Protein AF-M3H533-F1 (afdb_monomer_lite)

Secondary structure (DSSP, 8-state):
-----------SEEEEEEEEEETT--EEPPTT-TTTTHHHHH-SSEEEEEEEEEE-TT-S-GGG-SB-GGGEEEEEE-TTTTTTS-B-----TT-GGGTT---B---HHHHHHHHHHHTSHHHHHHHHHHHTS-TTHHHHHHHHH-HHHHHHHT-PPPP----SPPPTTS--HHHHHHHHHHHHHHHHHHHHT--EEEE-STHHHHHHHHHHHHHHHTT---EEEETTTEE-

Structure (mmCIF, N/CA/C/O backbone):
data_AF-M3H533-F1
#
_entry.id   AF-M3H533-F1
#
loop_
_atom_site.group_PDB
_atom_site.id
_atom_site.type_symbol
_atom_site.label_atom_id
_atom_site.label_alt_id
_atom_site.label_comp_id
_atom_site.label_asym_id
_atom_site.label_entity_id
_atom_site.label_seq_id
_atom_site.pdbx_PDB_ins_code
_atom_site.Cartn_x
_atom_site.Cartn_y
_atom_site.Cartn_z
_atom_site.occupancy
_atom_site.B_iso_or_equiv
_atom_site.auth_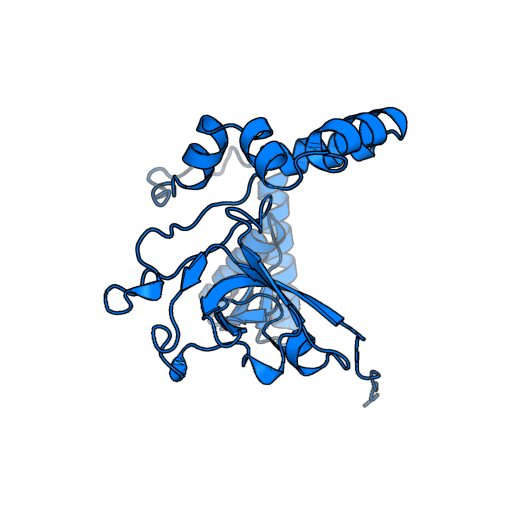seq_id
_atom_site.auth_comp_id
_atom_site.auth_asym_id
_atom_site.auth_atom_id
_atom_site.pdbx_PDB_model_num
ATOM 1 N N . MET A 1 1 ? -35.636 -10.776 6.256 1.00 64.62 1 MET A N 1
ATOM 2 C CA . MET A 1 1 ? -34.161 -10.771 6.241 1.00 64.62 1 MET A CA 1
ATOM 3 C C . MET A 1 1 ? -33.800 -10.757 4.779 1.00 64.62 1 MET A C 1
ATOM 5 O O . MET A 1 1 ? -34.012 -11.763 4.115 1.00 64.62 1 MET A O 1
ATOM 9 N N . ASP A 1 2 ? -33.409 -9.598 4.268 1.00 79.94 2 ASP A N 1
ATOM 10 C CA . ASP A 1 2 ? -33.159 -9.438 2.840 1.00 79.94 2 ASP A CA 1
ATOM 11 C C . ASP A 1 2 ? -31.717 -9.859 2.567 1.00 79.94 2 ASP A C 1
ATOM 13 O O . ASP A 1 2 ? -30.778 -9.329 3.161 1.00 79.94 2 ASP A O 1
ATOM 17 N N . LEU A 1 3 ? -31.552 -10.890 1.740 1.00 87.19 3 LEU A N 1
ATOM 18 C CA . LEU A 1 3 ? -30.249 -11.405 1.336 1.00 87.19 3 LEU A CA 1
ATOM 19 C C . LEU A 1 3 ? -29.829 -10.721 0.036 1.00 87.19 3 LEU A C 1
ATOM 21 O O . LEU A 1 3 ? -30.577 -10.722 -0.940 1.00 87.19 3 LEU A O 1
ATOM 25 N N . ALA A 1 4 ? -28.616 -10.175 0.024 1.00 89.19 4 ALA A N 1
ATOM 26 C CA . ALA A 1 4 ? -27.972 -9.661 -1.176 1.00 89.19 4 ALA A CA 1
ATOM 27 C C . ALA A 1 4 ? -26.861 -10.623 -1.615 1.00 89.19 4 ALA A C 1
ATOM 29 O O . ALA A 1 4 ? -26.033 -11.037 -0.803 1.00 89.19 4 ALA A O 1
ATOM 30 N N . TYR A 1 5 ? -26.837 -10.955 -2.905 1.00 91.56 5 TYR A N 1
ATOM 31 C CA . TYR A 1 5 ? -25.766 -11.727 -3.531 1.00 91.56 5 TYR A CA 1
ATOM 32 C C . TYR A 1 5 ? -24.895 -10.790 -4.364 1.00 91.56 5 TYR A C 1
ATOM 34 O O . TYR A 1 5 ? -25.411 -9.968 -5.120 1.00 91.56 5 TYR A O 1
ATOM 42 N N . ILE A 1 6 ? -23.577 -10.930 -4.237 1.00 93.56 6 ILE A N 1
ATOM 43 C CA . ILE A 1 6 ? -22.589 -10.158 -4.995 1.00 93.56 6 ILE A CA 1
ATOM 44 C C . ILE A 1 6 ? -21.845 -11.133 -5.907 1.00 93.56 6 ILE A C 1
ATOM 46 O O . ILE A 1 6 ? -21.434 -12.209 -5.469 1.00 93.56 6 ILE A O 1
ATOM 50 N N . LEU A 1 7 ? -21.701 -10.776 -7.183 1.00 95.06 7 LEU A N 1
ATOM 51 C CA . LEU A 1 7 ? -20.943 -11.584 -8.136 1.00 95.06 7 LEU A CA 1
ATOM 52 C C . LEU A 1 7 ? -19.445 -11.574 -7.786 1.00 95.06 7 LEU A C 1
ATOM 54 O O . LEU A 1 7 ? -18.928 -10.533 -7.376 1.00 95.06 7 LEU A O 1
ATOM 58 N N . PRO A 1 8 ? -18.727 -12.697 -7.975 1.00 93.19 8 PRO A N 1
ATOM 59 C CA . PRO A 1 8 ? -17.291 -12.736 -7.737 1.00 93.19 8 PRO A CA 1
ATOM 60 C C . PRO A 1 8 ? -16.548 -11.848 -8.741 1.00 93.19 8 PRO A C 1
ATOM 62 O O . PRO A 1 8 ? -16.816 -11.884 -9.945 1.00 93.19 8 PRO A O 1
ATOM 65 N N . LEU A 1 9 ? -15.569 -11.089 -8.250 1.00 92.81 9 LEU A N 1
ATOM 66 C CA . LEU A 1 9 ? -14.644 -10.333 -9.087 1.00 92.81 9 LEU A CA 1
ATOM 67 C C . LEU A 1 9 ? -13.482 -11.242 -9.508 1.00 92.81 9 LEU A C 1
ATOM 69 O O . LEU A 1 9 ? -12.609 -11.542 -8.701 1.00 92.81 9 LEU A O 1
ATOM 73 N N . ASN A 1 10 ? -13.470 -11.656 -10.777 1.00 96.12 10 ASN A N 1
ATOM 74 C CA . ASN A 1 10 ? -12.415 -12.490 -11.364 1.00 96.12 10 ASN A CA 1
ATOM 75 C C . ASN A 1 10 ? -11.685 -11.699 -12.463 1.00 96.12 10 ASN A C 1
ATOM 77 O O . ASN A 1 10 ? -12.078 -11.803 -13.634 1.00 96.12 10 ASN A O 1
ATOM 81 N N . PRO A 1 11 ? -10.687 -10.868 -12.111 1.00 96.50 11 PRO A N 1
ATOM 82 C CA . PRO A 1 11 ? -9.957 -10.079 -13.095 1.00 96.50 11 PRO A CA 1
ATOM 83 C C . PRO A 1 11 ? -9.124 -10.992 -14.001 1.00 96.50 11 PRO A C 1
ATOM 85 O O . PRO A 1 11 ? -8.804 -12.119 -13.629 1.00 96.50 11 PRO A O 1
ATOM 88 N N . ASP A 1 12 ? -8.741 -10.521 -15.185 1.00 98.25 12 ASP A N 1
ATOM 89 C CA . ASP A 1 12 ? -7.825 -11.297 -16.026 1.00 98.25 12 ASP A CA 1
ATOM 90 C C . ASP A 1 12 ? -6.425 -11.289 -15.399 1.00 98.25 12 ASP A C 1
ATOM 92 O O . ASP A 1 12 ? -5.868 -12.345 -15.112 1.00 98.25 12 ASP A O 1
ATOM 96 N N . PHE A 1 13 ? -5.924 -10.105 -15.038 1.00 98.12 13 PHE A N 1
ATOM 97 C CA . PHE A 1 13 ? -4.661 -9.927 -14.324 1.00 98.12 13 PHE A CA 1
ATOM 98 C C . PHE A 1 13 ? -4.850 -9.155 -13.020 1.00 98.12 13 PHE A C 1
ATOM 100 O O . PHE A 1 13 ? -5.719 -8.292 -12.916 1.00 98.12 13 PHE A O 1
ATOM 107 N N . THR A 1 14 ? -3.984 -9.419 -12.043 1.00 97.44 14 THR A N 1
ATOM 108 C CA . THR A 1 14 ? -3.786 -8.542 -10.880 1.00 97.44 14 THR A CA 1
ATOM 109 C C . THR A 1 14 ? -2.424 -7.873 -10.968 1.00 97.44 14 THR A C 1
ATOM 111 O O . THR A 1 14 ? -1.419 -8.550 -11.194 1.00 97.44 14 THR A O 1
ATOM 114 N N . LEU A 1 15 ? -2.404 -6.554 -10.770 1.00 97.00 15 LEU A N 1
ATOM 115 C CA . LEU A 1 15 ? -1.184 -5.763 -10.645 1.00 97.00 15 LEU A CA 1
ATOM 116 C C . LEU A 1 15 ? -0.923 -5.479 -9.169 1.00 97.00 15 LEU A C 1
ATOM 118 O O . LEU A 1 15 ? -1.845 -5.083 -8.458 1.00 97.00 15 LEU A O 1
ATOM 122 N N . LEU A 1 16 ? 0.310 -5.673 -8.710 1.00 95.44 16 LEU A N 1
ATOM 123 C CA . LEU A 1 16 ? 0.692 -5.352 -7.336 1.00 95.44 16 LEU A CA 1
ATOM 124 C C . LEU A 1 16 ? 2.177 -5.036 -7.206 1.00 95.44 16 LEU A C 1
ATOM 126 O O . LEU A 1 16 ? 2.985 -5.382 -8.068 1.00 95.44 16 LEU A O 1
ATOM 130 N N . HIS A 1 17 ? 2.525 -4.426 -6.081 1.00 96.06 17 HIS A N 1
ATOM 131 C CA . HIS A 1 17 ? 3.901 -4.225 -5.667 1.00 96.06 17 HIS A CA 1
ATOM 132 C C . HIS A 1 17 ? 4.181 -5.060 -4.412 1.00 96.06 17 HIS A C 1
ATOM 134 O O . HIS A 1 17 ? 3.454 -4.963 -3.422 1.00 96.06 17 HIS A O 1
ATOM 140 N N . ALA A 1 18 ? 5.205 -5.910 -4.459 1.00 96.00 18 ALA A N 1
ATOM 141 C CA . ALA A 1 18 ? 5.620 -6.756 -3.344 1.00 96.00 18 ALA A CA 1
ATOM 142 C C . ALA A 1 18 ? 6.976 -6.305 -2.784 1.00 96.00 18 ALA A C 1
ATOM 144 O O . ALA A 1 18 ? 7.757 -5.631 -3.448 1.00 96.00 18 ALA A O 1
ATOM 145 N N . VAL A 1 19 ? 7.288 -6.697 -1.549 1.00 95.50 19 VAL A N 1
ATOM 146 C CA . VAL A 1 19 ? 8.564 -6.326 -0.922 1.00 95.50 19 VAL A CA 1
ATOM 147 C C . VAL A 1 19 ? 9.718 -7.055 -1.601 1.00 95.50 19 VAL A C 1
ATOM 149 O O . VAL A 1 19 ? 10.704 -6.447 -1.999 1.00 95.50 19 VAL A O 1
ATOM 152 N N . ILE A 1 20 ? 9.592 -8.370 -1.750 1.00 96.25 20 ILE A N 1
ATOM 153 C CA . ILE A 1 20 ? 10.581 -9.206 -2.428 1.00 96.25 20 ILE A CA 1
ATOM 154 C C . ILE A 1 20 ? 9.890 -10.229 -3.316 1.00 96.25 20 ILE A C 1
ATOM 156 O O . ILE A 1 20 ? 8.775 -10.666 -3.020 1.00 96.25 20 ILE A O 1
ATOM 160 N N . GLY A 1 21 ? 10.594 -10.620 -4.374 1.00 97.50 21 GLY A N 1
ATOM 161 C CA . GLY A 1 21 ? 10.309 -11.821 -5.150 1.00 97.50 21 GLY A CA 1
ATOM 162 C C . GLY A 1 21 ? 11.538 -12.723 -5.195 1.00 97.50 21 GLY A C 1
ATOM 163 O O . GLY A 1 21 ? 12.655 -12.211 -5.163 1.00 97.50 21 GLY A O 1
ATOM 164 N N . ASP A 1 22 ? 11.375 -14.041 -5.257 1.00 97.88 22 ASP A N 1
ATOM 165 C CA . ASP A 1 22 ? 12.495 -14.945 -5.553 1.00 97.88 22 ASP A CA 1
ATOM 166 C C . ASP A 1 22 ? 12.561 -15.335 -7.036 1.00 97.88 22 ASP A C 1
ATOM 168 O O . ASP A 1 22 ? 11.646 -15.062 -7.808 1.00 97.88 22 ASP A O 1
ATOM 172 N N . GLU A 1 23 ? 13.651 -15.980 -7.450 1.00 97.94 23 GLU A N 1
ATOM 173 C CA . GLU A 1 23 ? 13.847 -16.470 -8.825 1.00 97.94 23 GLU A CA 1
ATOM 174 C C . GLU A 1 23 ? 12.798 -17.506 -9.286 1.00 97.94 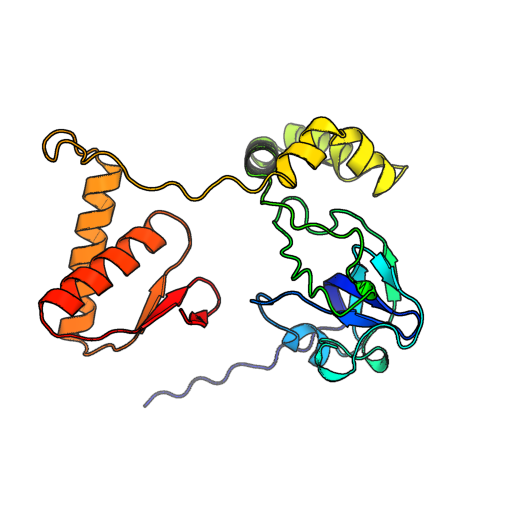23 GLU A C 1
ATOM 176 O O . GLU A 1 23 ? 12.703 -17.780 -10.481 1.00 97.94 23 GLU A O 1
ATOM 181 N N . GLU A 1 24 ? 11.999 -18.074 -8.374 1.00 97.44 24 GLU A N 1
ATOM 182 C CA . GLU A 1 24 ? 10.872 -18.962 -8.703 1.00 97.44 24 GLU A CA 1
ATOM 183 C C . GLU A 1 24 ? 9.544 -18.204 -8.855 1.00 97.44 24 GLU A C 1
ATOM 185 O O . GLU A 1 24 ? 8.519 -18.803 -9.184 1.00 97.44 24 GLU A O 1
ATOM 190 N N . GLY A 1 25 ? 9.555 -16.887 -8.640 1.00 97.81 25 GLY A N 1
ATOM 191 C CA . GLY A 1 25 ? 8.395 -16.013 -8.728 1.00 97.81 25 GLY A CA 1
ATOM 192 C C . GLY A 1 25 ? 7.566 -15.941 -7.450 1.00 97.81 25 GLY A C 1
ATOM 193 O O . GLY A 1 25 ? 6.502 -15.329 -7.473 1.00 97.81 25 GLY A O 1
ATOM 194 N N . ASN A 1 26 ? 8.000 -16.536 -6.336 1.00 98.19 26 ASN A N 1
ATOM 195 C CA . ASN A 1 26 ? 7.288 -16.378 -5.069 1.00 98.19 26 ASN A CA 1
ATOM 196 C C . ASN A 1 26 ? 7.410 -14.932 -4.594 1.00 98.19 26 ASN A C 1
ATOM 198 O O . ASN A 1 26 ? 8.512 -14.388 -4.566 1.00 98.19 26 ASN A O 1
ATOM 202 N N . LEU A 1 27 ? 6.296 -14.322 -4.185 1.00 97.25 27 LEU A N 1
ATOM 203 C CA . LEU A 1 27 ? 6.260 -12.933 -3.724 1.00 97.25 27 LEU A CA 1
ATOM 204 C C . LEU A 1 27 ? 5.899 -12.849 -2.244 1.00 97.25 27 LEU A C 1
ATOM 206 O O . LEU A 1 27 ? 5.065 -13.609 -1.739 1.00 97.25 27 LEU A O 1
ATOM 210 N N . VAL A 1 28 ? 6.481 -11.858 -1.573 1.00 95.38 28 VAL A N 1
ATOM 211 C CA . VAL A 1 28 ? 6.174 -11.525 -0.179 1.00 95.38 28 VAL A CA 1
ATOM 212 C C . VAL A 1 28 ? 5.595 -10.120 -0.098 1.00 95.38 28 VAL A C 1
ATOM 214 O O . VAL A 1 28 ? 6.262 -9.136 -0.430 1.00 95.38 28 VAL A O 1
ATOM 217 N N . LEU A 1 29 ? 4.356 -10.023 0.379 1.00 93.62 29 LEU A N 1
ATOM 218 C CA . LEU A 1 29 ? 3.735 -8.757 0.762 1.00 93.62 29 LEU A CA 1
ATOM 219 C C . LEU A 1 29 ? 4.067 -8.453 2.227 1.00 93.62 29 LEU A C 1
ATOM 221 O O . LEU A 1 29 ? 4.257 -9.365 3.030 1.00 93.62 29 LEU A O 1
ATOM 225 N N . CYS A 1 30 ? 4.088 -7.175 2.608 1.00 87.19 30 CYS A N 1
ATOM 226 C CA . CYS A 1 30 ? 4.201 -6.802 4.018 1.00 87.19 30 CYS A CA 1
ATOM 227 C C . CYS A 1 30 ? 2.814 -6.584 4.636 1.00 87.19 30 CYS A C 1
ATOM 229 O O . CYS A 1 30 ? 2.047 -5.769 4.116 1.00 87.19 30 CYS A O 1
ATOM 231 N N . PRO A 1 31 ? 2.498 -7.228 5.774 1.00 82.69 31 PRO A N 1
ATOM 232 C CA . PRO A 1 31 ? 1.343 -6.869 6.583 1.00 82.69 31 PRO A CA 1
ATOM 233 C C . PRO A 1 31 ? 1.308 -5.362 6.932 1.00 82.69 31 PRO A C 1
ATOM 235 O O . PRO A 1 31 ? 2.362 -4.749 7.138 1.00 82.69 31 PRO A O 1
ATOM 238 N N . PRO A 1 32 ? 0.112 -4.746 6.998 1.00 74.81 32 PRO A N 1
ATOM 239 C CA . PRO A 1 32 ? -1.203 -5.394 6.987 1.00 74.81 32 PRO A CA 1
ATOM 240 C C . PRO A 1 32 ? -1.719 -5.832 5.597 1.00 74.81 32 PRO A C 1
ATOM 242 O O . PRO A 1 32 ? -2.868 -6.232 5.487 1.00 74.81 32 PRO A O 1
ATOM 245 N N . SER A 1 33 ? -0.879 -5.829 4.553 1.00 78.69 33 SER A N 1
ATOM 246 C CA . SER A 1 33 ? -1.145 -6.410 3.225 1.00 78.69 33 SER A CA 1
ATOM 247 C C . SER A 1 33 ? -2.356 -5.839 2.486 1.00 78.69 33 SER A C 1
ATOM 249 O O . SER A 1 33 ? -2.720 -6.391 1.455 1.00 78.69 33 SER A O 1
ATOM 251 N N . GLY A 1 34 ? -2.938 -4.727 2.950 1.00 79.19 34 GLY A N 1
ATOM 252 C CA . GLY A 1 34 ? -4.000 -4.036 2.221 1.00 79.19 34 GLY A CA 1
ATOM 253 C C . GLY A 1 34 ? -5.245 -4.909 2.062 1.00 79.19 34 GLY A C 1
ATOM 254 O O . GLY A 1 34 ? -5.731 -5.535 3.002 1.00 79.19 34 GLY A O 1
ATOM 255 N N . GLU A 1 35 ? -5.691 -4.998 0.817 1.00 79.44 35 GLU A N 1
ATOM 256 C CA . GLU A 1 35 ? -6.733 -5.885 0.301 1.00 79.44 35 GLU A CA 1
ATOM 257 C C . GLU A 1 35 ? -6.311 -7.371 0.282 1.00 79.44 35 GLU A C 1
ATOM 259 O O . GLU A 1 35 ? -7.088 -8.249 -0.098 1.00 79.44 35 GLU A O 1
ATOM 264 N N . GLY A 1 36 ? -5.084 -7.677 0.707 1.00 85.56 36 GLY A N 1
ATOM 265 C CA . GLY A 1 36 ? -4.525 -9.017 0.803 1.00 85.56 36 GLY A CA 1
ATOM 266 C C . GLY A 1 36 ? -4.127 -9.606 -0.550 1.00 85.56 36 GLY A C 1
ATOM 267 O O . GLY A 1 36 ? -3.929 -8.918 -1.546 1.00 85.56 36 GLY A O 1
ATOM 268 N N . TYR A 1 37 ? -4.007 -10.932 -0.587 1.00 91.25 37 TYR A N 1
ATOM 269 C CA . TYR A 1 37 ? -3.644 -11.691 -1.789 1.00 91.25 37 TYR A CA 1
ATOM 270 C C . TYR A 1 37 ? -4.862 -12.141 -2.615 1.00 91.25 37 TYR A C 1
ATOM 272 O O . TYR A 1 37 ? -4.716 -12.886 -3.583 1.00 91.25 37 TYR A O 1
ATOM 280 N N . TRP A 1 38 ? -6.079 -11.727 -2.250 1.00 92.75 38 TRP A N 1
ATOM 281 C CA . TRP A 1 38 ? -7.310 -12.244 -2.857 1.00 92.75 38 TRP A CA 1
ATOM 282 C C . TRP A 1 38 ? -7.411 -11.941 -4.349 1.00 92.75 38 TRP A C 1
ATOM 284 O O . TRP A 1 38 ? -7.737 -12.841 -5.119 1.00 92.75 38 TRP A O 1
ATOM 294 N N . GLY A 1 39 ? -7.056 -10.723 -4.774 1.00 93.75 39 GLY A N 1
ATOM 295 C CA . GLY A 1 39 ? -7.000 -10.375 -6.199 1.00 93.75 39 GLY A CA 1
ATOM 296 C C . GLY A 1 39 ? -6.035 -11.284 -6.965 1.00 93.75 39 GLY A C 1
ATOM 297 O O . GLY A 1 39 ? -6.394 -11.859 -7.992 1.00 93.75 39 GLY A O 1
ATOM 298 N N . ALA A 1 40 ? -4.850 -11.523 -6.396 1.00 95.19 40 ALA A N 1
ATOM 299 C CA . ALA A 1 40 ? -3.849 -12.414 -6.973 1.00 95.19 40 ALA A CA 1
ATOM 300 C C . ALA A 1 40 ? -4.348 -13.860 -7.118 1.00 95.19 40 ALA A C 1
ATOM 302 O O . ALA A 1 40 ? -4.033 -14.529 -8.103 1.00 95.19 40 ALA A O 1
ATOM 303 N N . LEU A 1 41 ? -5.152 -14.356 -6.175 1.00 94.00 41 LEU A N 1
ATOM 304 C CA . LEU A 1 41 ? -5.764 -15.683 -6.280 1.00 94.00 41 LEU A CA 1
ATOM 305 C C . LEU A 1 41 ? -6.958 -15.721 -7.244 1.00 94.00 41 LEU A C 1
ATOM 307 O O . LEU A 1 41 ? -7.133 -16.726 -7.926 1.00 94.00 41 LEU A O 1
ATOM 311 N N . ALA A 1 42 ? -7.732 -14.640 -7.339 1.00 96.25 42 ALA A N 1
ATOM 312 C CA . ALA A 1 42 ? -8.896 -14.538 -8.218 1.00 96.25 42 ALA A CA 1
ATOM 313 C C . ALA A 1 42 ? -8.540 -14.282 -9.695 1.00 96.25 42 ALA A C 1
ATOM 315 O O . ALA A 1 42 ? -9.366 -14.521 -10.577 1.00 96.25 42 ALA A O 1
ATOM 316 N N . ALA A 1 43 ? -7.330 -13.792 -9.985 1.00 97.38 43 ALA A N 1
ATOM 317 C CA . ALA A 1 43 ? -6.913 -13.464 -11.345 1.00 97.38 43 ALA A CA 1
ATOM 318 C C . ALA A 1 43 ? -6.894 -14.696 -12.267 1.00 97.38 43 ALA A C 1
ATOM 320 O O . ALA A 1 43 ? -6.244 -15.694 -11.967 1.00 97.38 43 ALA A O 1
ATOM 321 N N . LYS A 1 44 ? -7.550 -14.649 -13.422 1.00 97.62 44 LYS A N 1
ATOM 322 C CA . LYS A 1 44 ? -7.617 -15.812 -14.326 1.00 97.62 44 LYS A CA 1
ATOM 323 C C . LYS A 1 44 ? -6.258 -16.130 -14.938 1.00 97.62 44 LYS A C 1
ATOM 325 O O . LYS A 1 44 ? -5.803 -17.270 -14.888 1.00 97.62 44 LYS A O 1
ATOM 330 N N . GLU A 1 45 ? -5.592 -15.099 -15.442 1.00 97.88 45 GLU A N 1
ATOM 331 C CA . GLU A 1 45 ? -4.274 -15.197 -16.056 1.00 97.88 45 GLU A CA 1
ATOM 332 C C . GLU A 1 45 ? -3.157 -15.075 -15.018 1.00 97.88 45 GLU A C 1
ATOM 334 O O . GLU A 1 45 ? -2.066 -15.576 -15.242 1.00 97.88 45 GLU A O 1
ATOM 339 N N . GLY A 1 46 ? -3.414 -14.487 -13.849 1.00 97.88 46 GLY A N 1
ATOM 340 C CA . GLY A 1 46 ? -2.458 -14.425 -12.740 1.00 97.88 46 GLY A CA 1
ATOM 341 C C . GLY A 1 46 ? -1.939 -13.016 -12.463 1.00 97.88 46 GLY A C 1
ATOM 342 O O . GLY A 1 46 ? -2.627 -12.022 -12.688 1.00 97.88 46 GLY A O 1
ATOM 343 N N . VAL A 1 47 ? -0.735 -12.934 -11.905 1.00 98.31 47 VAL A N 1
ATOM 344 C CA . VAL A 1 47 ? -0.171 -11.704 -11.336 1.00 98.31 47 VAL A CA 1
ATOM 345 C C . VAL A 1 47 ? 0.942 -11.149 -12.213 1.00 98.31 47 VAL A C 1
ATOM 347 O O . VAL A 1 47 ? 1.841 -11.885 -12.621 1.00 98.31 47 VAL A O 1
ATOM 350 N N . ILE A 1 48 ? 0.911 -9.837 -12.438 1.00 98.50 48 ILE A N 1
ATOM 351 C CA . ILE A 1 48 ? 2.063 -9.067 -12.908 1.00 98.50 48 ILE A CA 1
ATOM 352 C C . ILE A 1 48 ? 2.488 -8.168 -11.751 1.00 98.50 48 ILE A C 1
ATOM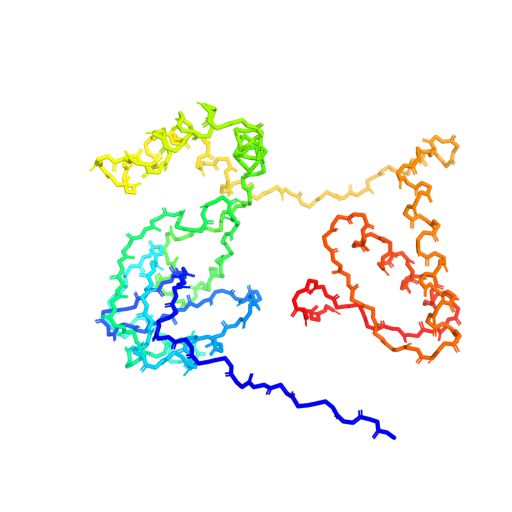 354 O O . ILE A 1 48 ? 1.689 -7.369 -11.268 1.00 98.50 48 ILE A O 1
ATOM 358 N N . ALA A 1 49 ? 3.720 -8.318 -11.277 1.00 98.06 49 ALA A N 1
ATOM 359 C CA . ALA A 1 49 ? 4.176 -7.619 -10.082 1.00 98.06 49 ALA A CA 1
ATOM 360 C C . ALA A 1 49 ? 5.405 -6.747 -10.329 1.00 98.06 49 ALA A C 1
ATOM 362 O O . ALA A 1 49 ? 6.197 -6.978 -11.237 1.00 98.06 49 ALA A O 1
ATOM 363 N N . THR A 1 50 ? 5.610 -5.771 -9.460 1.00 98.38 50 THR A N 1
ATOM 364 C CA . THR A 1 50 ? 6.933 -5.187 -9.237 1.00 98.38 50 THR A CA 1
ATOM 365 C C . THR A 1 50 ? 7.407 -5.520 -7.830 1.00 98.38 50 THR A C 1
ATOM 367 O O . THR A 1 50 ? 6.596 -5.795 -6.946 1.00 98.38 50 THR A O 1
ATOM 370 N N . VAL A 1 51 ? 8.722 -5.539 -7.621 1.00 98.31 51 VAL A N 1
ATOM 371 C CA . VAL A 1 51 ? 9.327 -5.830 -6.314 1.00 98.31 51 VAL A CA 1
ATOM 372 C C . VAL A 1 51 ? 10.427 -4.839 -5.977 1.00 98.31 51 VAL A C 1
ATOM 374 O O . VAL A 1 51 ? 11.100 -4.350 -6.881 1.00 98.31 51 VAL A O 1
ATOM 377 N N . GLU A 1 52 ? 10.681 -4.587 -4.693 1.00 97.69 52 GLU A N 1
ATOM 378 C CA . GLU A 1 52 ? 11.866 -3.807 -4.298 1.00 97.69 52 GLU A CA 1
ATOM 379 C C . GLU A 1 52 ? 13.162 -4.573 -4.591 1.00 97.69 52 GLU A C 1
ATOM 381 O O . GLU A 1 52 ? 14.197 -3.976 -4.874 1.00 97.69 52 GLU A O 1
ATOM 386 N N . LYS A 1 53 ? 13.127 -5.911 -4.523 1.00 96.88 53 LYS A N 1
ATOM 387 C CA . LYS A 1 53 ? 14.310 -6.748 -4.740 1.00 96.88 53 LYS A CA 1
ATOM 388 C C . LYS A 1 53 ? 13.954 -8.165 -5.173 1.00 96.88 53 LYS A C 1
ATOM 390 O O . LYS A 1 53 ? 13.039 -8.780 -4.626 1.00 96.88 53 LYS A O 1
ATOM 395 N N . ILE A 1 54 ? 14.746 -8.696 -6.104 1.00 98.06 54 ILE A N 1
ATOM 396 C CA . ILE A 1 54 ? 14.755 -10.122 -6.442 1.00 98.06 54 ILE A CA 1
ATOM 397 C C . ILE A 1 54 ? 15.832 -10.825 -5.611 1.00 98.06 54 ILE A C 1
ATOM 399 O O . ILE A 1 54 ? 16.951 -10.320 -5.483 1.00 98.06 54 ILE A O 1
ATOM 403 N N . VAL A 1 55 ? 15.497 -11.970 -5.020 1.00 97.25 55 VAL A N 1
ATOM 404 C CA . VAL A 1 55 ? 16.406 -12.775 -4.192 1.00 97.25 55 VAL A CA 1
ATOM 405 C C . VAL A 1 55 ? 16.603 -14.179 -4.775 1.00 97.25 55 VAL A C 1
ATOM 407 O O . VAL A 1 55 ? 15.733 -14.660 -5.498 1.00 97.25 55 VAL A O 1
ATOM 410 N N . PRO A 1 56 ? 17.720 -14.865 -4.469 1.00 97.50 56 PRO A N 1
ATOM 411 C CA . PRO A 1 56 ? 17.956 -16.209 -4.983 1.00 97.50 56 PRO A CA 1
ATOM 412 C C . PRO A 1 56 ? 16.876 -17.201 -4.552 1.00 97.50 56 PRO A C 1
ATOM 414 O O . PRO A 1 56 ? 16.341 -17.100 -3.439 1.00 97.50 56 PRO A O 1
ATOM 417 N N . LYS A 1 57 ? 16.626 -18.207 -5.391 1.00 96.12 57 LYS A N 1
ATOM 418 C CA . LYS A 1 57 ? 15.761 -19.345 -5.059 1.00 96.12 57 LYS A CA 1
ATOM 419 C C . LYS A 1 57 ? 16.074 -19.925 -3.668 1.00 96.12 57 LYS A C 1
ATOM 421 O O . LYS A 1 57 ? 17.233 -20.126 -3.310 1.00 96.12 57 LYS A O 1
ATOM 426 N N . GLY A 1 58 ? 15.031 -20.211 -2.885 1.00 92.88 58 GLY A N 1
ATOM 427 C CA . GLY A 1 58 ? 15.148 -20.790 -1.538 1.00 92.88 58 GLY A CA 1
ATOM 428 C C . GLY A 1 58 ? 15.551 -19.803 -0.434 1.00 92.88 58 GLY A C 1
ATOM 429 O O . GLY A 1 58 ? 15.696 -20.208 0.716 1.00 92.88 58 GLY A O 1
ATOM 430 N N . SER A 1 59 ? 15.711 -18.512 -0.750 1.00 94.06 59 SER A N 1
ATOM 431 C CA . SER A 1 59 ? 16.019 -17.476 0.253 1.00 94.06 59 SER A CA 1
ATOM 432 C C . SER A 1 59 ? 14.796 -17.026 1.058 1.00 94.06 59 SER A C 1
ATOM 434 O O . SER A 1 59 ? 14.952 -16.393 2.105 1.00 94.06 59 SER A O 1
ATOM 436 N N . ILE A 1 60 ? 13.591 -17.304 0.555 1.00 94.56 60 ILE A N 1
ATOM 437 C CA . ILE A 1 60 ? 12.316 -16.963 1.186 1.00 94.56 60 ILE A CA 1
ATOM 438 C C . ILE A 1 60 ? 11.772 -18.226 1.868 1.00 94.56 60 ILE A C 1
ATOM 440 O O . ILE A 1 60 ? 11.502 -19.208 1.176 1.00 94.56 60 ILE A O 1
ATOM 444 N N . PRO A 1 61 ? 11.603 -18.236 3.203 1.00 93.62 61 PRO A N 1
ATOM 445 C CA . PRO A 1 61 ? 10.909 -19.321 3.889 1.00 93.62 61 PRO A CA 1
ATOM 446 C C . PRO A 1 61 ? 9.475 -19.475 3.375 1.00 93.62 61 PRO A C 1
ATOM 448 O O . PRO A 1 61 ? 8.772 -18.481 3.173 1.00 93.62 61 PRO A O 1
ATOM 451 N N . ALA A 1 62 ? 9.030 -20.716 3.179 1.00 94.12 62 ALA A N 1
ATOM 452 C CA . ALA A 1 62 ? 7.714 -21.010 2.614 1.00 94.12 62 ALA A CA 1
ATOM 453 C C . ALA A 1 62 ? 6.567 -20.400 3.442 1.00 94.12 62 ALA A C 1
ATOM 455 O O . ALA A 1 62 ? 5.534 -20.032 2.893 1.00 94.12 62 ALA A O 1
ATOM 456 N N . GLU A 1 63 ? 6.770 -20.236 4.750 1.00 92.50 63 GLU A N 1
ATOM 457 C CA . GLU A 1 63 ? 5.799 -19.709 5.711 1.00 92.50 63 GLU A CA 1
ATOM 458 C C . GLU A 1 63 ? 5.479 -18.225 5.506 1.00 92.50 63 GLU A C 1
ATOM 460 O O . GLU A 1 63 ? 4.450 -17.753 5.987 1.00 92.50 63 GLU A O 1
ATOM 465 N N . ILE A 1 64 ? 6.354 -17.480 4.821 1.00 92.38 64 ILE A N 1
ATOM 466 C CA . ILE A 1 64 ? 6.158 -16.046 4.565 1.00 92.38 64 ILE A CA 1
ATOM 467 C C . ILE A 1 64 ? 5.810 -15.737 3.106 1.00 92.38 64 ILE A C 1
ATOM 469 O O . ILE A 1 64 ? 5.514 -14.585 2.783 1.00 92.38 64 ILE A O 1
ATOM 473 N N . VAL A 1 65 ? 5.826 -16.742 2.223 1.00 94.69 65 VAL A N 1
ATOM 474 C CA . VAL A 1 65 ? 5.374 -16.583 0.837 1.00 94.69 65 VAL A CA 1
ATOM 475 C C . VAL A 1 65 ? 3.899 -16.198 0.851 1.00 94.69 65 VAL A C 1
ATOM 477 O O . VAL A 1 65 ? 3.052 -16.930 1.356 1.00 94.69 65 VAL A O 1
ATOM 480 N N . THR A 1 66 ? 3.586 -15.027 0.297 1.00 95.25 66 THR A N 1
ATOM 481 C CA . THR A 1 66 ? 2.211 -14.516 0.249 1.00 95.25 66 THR A CA 1
ATOM 482 C C . THR A 1 66 ? 1.524 -14.885 -1.059 1.00 95.25 66 THR A C 1
ATOM 484 O O . THR A 1 66 ? 0.332 -15.181 -1.073 1.00 95.25 66 THR A O 1
ATOM 487 N N . ILE A 1 67 ? 2.273 -14.870 -2.166 1.00 97.12 67 ILE A N 1
ATOM 488 C CA . ILE A 1 67 ? 1.776 -15.244 -3.491 1.00 97.12 67 ILE A CA 1
ATOM 489 C C . ILE A 1 67 ? 2.737 -16.279 -4.073 1.00 97.12 67 ILE A C 1
ATOM 491 O O . ILE A 1 67 ? 3.915 -15.964 -4.256 1.00 97.12 67 ILE A O 1
ATOM 495 N N . PRO A 1 68 ? 2.269 -17.503 -4.361 1.00 96.56 68 PRO A N 1
ATOM 496 C CA . PRO A 1 68 ? 3.129 -18.546 -4.899 1.00 96.56 68 PRO A CA 1
ATOM 497 C C . PRO A 1 68 ? 3.490 -18.261 -6.361 1.00 96.56 68 PRO A C 1
ATOM 499 O O . PRO A 1 68 ? 2.669 -17.753 -7.128 1.00 96.56 68 PRO A O 1
ATOM 502 N N . GLY A 1 69 ? 4.706 -18.632 -6.765 1.00 97.25 69 GLY A N 1
ATOM 503 C CA . GLY A 1 69 ? 5.241 -18.310 -8.092 1.00 97.25 69 GLY A CA 1
ATOM 504 C C . GLY A 1 69 ? 4.425 -18.851 -9.265 1.00 97.25 69 GLY A C 1
ATOM 505 O O . GLY A 1 69 ? 4.349 -18.215 -10.310 1.00 97.25 69 GLY A O 1
ATOM 506 N N . ASN A 1 70 ? 3.686 -19.949 -9.083 1.00 96.50 70 ASN A N 1
ATOM 507 C CA . ASN A 1 70 ? 2.772 -20.474 -10.106 1.00 96.50 70 ASN A CA 1
ATOM 508 C C . ASN A 1 70 ? 1.573 -19.552 -10.415 1.00 96.50 70 ASN A C 1
ATOM 510 O O . ASN A 1 70 ? 0.866 -19.770 -11.399 1.00 96.50 70 ASN A O 1
ATOM 514 N N . ARG A 1 71 ? 1.319 -18.539 -9.579 1.00 97.62 71 ARG A N 1
ATOM 515 C CA . ARG A 1 71 ? 0.321 -17.489 -9.817 1.00 97.62 71 ARG A CA 1
ATOM 516 C C . ARG A 1 71 ? 0.919 -16.261 -10.496 1.00 97.62 71 ARG A C 1
ATOM 518 O O . ARG A 1 71 ? 0.157 -15.417 -10.958 1.00 97.62 71 ARG A O 1
ATOM 525 N N . VAL A 1 72 ? 2.244 -16.155 -10.576 1.00 98.19 72 VAL A N 1
ATOM 526 C CA . VAL A 1 72 ? 2.955 -14.992 -11.110 1.00 98.19 72 VAL A CA 1
ATOM 527 C C . VAL A 1 72 ? 3.338 -15.235 -12.564 1.00 98.19 72 VAL A C 1
ATOM 529 O O . VAL A 1 72 ? 4.017 -16.199 -12.899 1.00 98.19 72 VAL A O 1
ATOM 532 N N . LYS A 1 73 ? 2.884 -14.348 -13.450 1.00 98.31 73 LYS A N 1
ATOM 533 C CA . LYS A 1 73 ? 3.188 -14.392 -14.886 1.00 98.31 73 LYS A CA 1
ATOM 534 C C . LYS A 1 73 ? 4.481 -13.674 -15.229 1.00 98.31 73 LYS A C 1
ATOM 536 O O . LYS A 1 73 ? 5.217 -14.130 -16.097 1.00 98.31 73 LYS A O 1
ATOM 541 N N . ALA A 1 74 ? 4.723 -12.543 -14.579 1.00 98.06 74 ALA A N 1
ATOM 542 C CA . ALA A 1 74 ? 5.915 -11.736 -14.768 1.00 98.06 74 ALA A CA 1
ATOM 543 C C . ALA A 1 74 ? 6.104 -10.804 -13.574 1.00 98.06 74 ALA A C 1
ATOM 545 O O . ALA A 1 74 ? 5.132 -10.375 -12.949 1.00 98.06 74 ALA A O 1
ATOM 546 N N . PHE A 1 75 ? 7.354 -10.462 -13.285 1.00 98.19 75 PHE A N 1
ATOM 547 C CA . PHE A 1 75 ? 7.669 -9.406 -12.340 1.00 98.19 75 PHE A CA 1
ATOM 548 C C . PHE A 1 75 ? 9.039 -8.795 -12.622 1.00 98.19 75 PHE A C 1
ATOM 550 O O . PHE A 1 75 ? 9.882 -9.412 -13.275 1.00 98.19 75 PHE A O 1
ATOM 557 N N . SER A 1 76 ? 9.254 -7.571 -12.149 1.00 98.06 76 SER A N 1
ATOM 558 C CA . SER A 1 76 ? 10.525 -6.858 -12.293 1.00 98.06 76 SER A CA 1
ATOM 559 C C . SER A 1 76 ? 10.876 -6.075 -11.034 1.00 98.06 76 SER A C 1
ATOM 561 O O . SER A 1 76 ? 10.009 -5.747 -10.224 1.00 98.06 76 SER A O 1
ATOM 563 N N . VAL A 1 77 ? 12.155 -5.729 -10.885 1.00 98.31 77 VAL A N 1
ATOM 564 C CA . VAL A 1 77 ? 12.579 -4.783 -9.847 1.00 98.31 77 VAL A CA 1
ATOM 565 C C . VAL A 1 77 ? 12.042 -3.389 -10.177 1.00 98.31 77 VAL A C 1
ATOM 567 O O . VAL A 1 77 ? 12.202 -2.914 -11.301 1.00 98.31 77 VAL A O 1
ATOM 570 N N . ALA A 1 78 ? 11.429 -2.739 -9.192 1.00 97.88 78 ALA A N 1
ATOM 571 C CA . ALA A 1 78 ? 11.124 -1.315 -9.181 1.00 97.88 78 ALA A CA 1
ATOM 572 C C . ALA A 1 78 ? 11.303 -0.806 -7.743 1.00 97.88 78 ALA A C 1
ATOM 574 O O . ALA A 1 78 ? 10.383 -0.896 -6.935 1.00 97.88 78 ALA A O 1
ATOM 575 N N . GLU A 1 79 ? 12.503 -0.325 -7.407 1.00 96.62 79 GLU A N 1
ATOM 576 C CA . GLU A 1 79 ? 12.781 0.251 -6.082 1.00 96.62 79 GLU A CA 1
ATOM 577 C C . GLU A 1 79 ? 11.904 1.483 -5.833 1.00 96.62 79 GLU A C 1
ATOM 579 O O . GLU A 1 79 ? 11.767 2.317 -6.725 1.00 96.62 79 GLU A O 1
ATOM 584 N N . PHE A 1 80 ? 11.332 1.630 -4.639 1.00 97.50 80 PHE A N 1
ATOM 585 C CA . PHE A 1 80 ? 10.271 2.607 -4.358 1.00 97.50 80 PHE A CA 1
ATOM 586 C C . PHE A 1 80 ? 9.038 2.448 -5.265 1.00 97.50 80 PHE A C 1
ATOM 588 O O . PHE A 1 80 ? 8.381 3.430 -5.612 1.00 97.50 80 PHE A O 1
ATOM 595 N N . GLY A 1 81 ? 8.712 1.221 -5.672 1.00 96.88 81 GLY A N 1
ATOM 596 C CA . GLY A 1 81 ? 7.632 0.955 -6.625 1.00 96.88 81 GLY A CA 1
ATOM 597 C C . GLY A 1 81 ? 6.227 1.239 -6.085 1.00 96.88 81 GLY A C 1
ATOM 598 O O . GLY A 1 81 ? 5.300 1.360 -6.881 1.00 96.88 81 GLY A O 1
ATOM 599 N N . ALA A 1 82 ? 6.061 1.375 -4.764 1.00 95.62 82 ALA A N 1
ATOM 600 C CA . ALA A 1 82 ? 4.807 1.823 -4.157 1.00 95.62 82 ALA A CA 1
ATOM 601 C C . ALA A 1 82 ? 4.679 3.351 -4.064 1.00 95.62 82 ALA A C 1
ATOM 603 O O . ALA A 1 82 ? 3.595 3.833 -3.740 1.00 95.62 82 ALA A O 1
ATOM 604 N N . HIS A 1 83 ? 5.740 4.128 -4.330 1.00 97.38 83 HIS A N 1
ATOM 605 C CA . HIS A 1 83 ? 5.655 5.593 -4.300 1.00 97.38 83 HIS A CA 1
ATOM 606 C C . HIS A 1 83 ? 4.519 6.081 -5.226 1.00 97.38 83 HIS A C 1
ATOM 608 O O . HIS A 1 83 ? 4.389 5.576 -6.343 1.00 97.38 83 HIS A O 1
ATOM 614 N N . PRO A 1 84 ? 3.660 7.022 -4.777 1.00 97.00 84 PRO A N 1
ATOM 615 C CA . PRO A 1 84 ? 3.805 7.894 -3.602 1.00 97.00 84 PRO A CA 1
ATOM 616 C C . PRO A 1 84 ? 3.219 7.346 -2.297 1.00 97.00 84 PRO A C 1
ATOM 618 O O . PRO A 1 84 ? 3.134 8.090 -1.315 1.00 97.00 84 PRO A O 1
ATOM 621 N N . GLN A 1 85 ? 2.789 6.087 -2.276 1.00 93.69 85 GLN A N 1
ATOM 622 C CA . GLN A 1 85 ? 2.359 5.406 -1.060 1.00 93.69 85 GLN A CA 1
ATOM 623 C C . GLN A 1 85 ? 3.558 4.852 -0.282 1.00 93.69 85 GLN A C 1
ATOM 625 O O . GLN A 1 85 ? 4.654 4.667 -0.818 1.00 93.69 85 GLN A O 1
ATOM 630 N N . SER A 1 86 ? 3.348 4.584 1.004 1.00 92.88 86 SER A N 1
ATOM 631 C CA . SER A 1 86 ? 4.332 3.892 1.833 1.00 92.88 86 SER A CA 1
ATOM 632 C C . SER A 1 86 ? 4.456 2.406 1.488 1.00 92.88 86 SER A C 1
ATOM 634 O O . SER A 1 86 ? 3.488 1.736 1.133 1.00 92.88 86 SER A O 1
ATOM 636 N N . LEU A 1 87 ? 5.652 1.854 1.704 1.00 93.56 87 LEU A N 1
ATOM 637 C CA . LEU A 1 87 ? 5.868 0.412 1.782 1.00 93.56 87 LEU A CA 1
ATOM 638 C C . LEU A 1 87 ? 6.543 0.087 3.104 1.00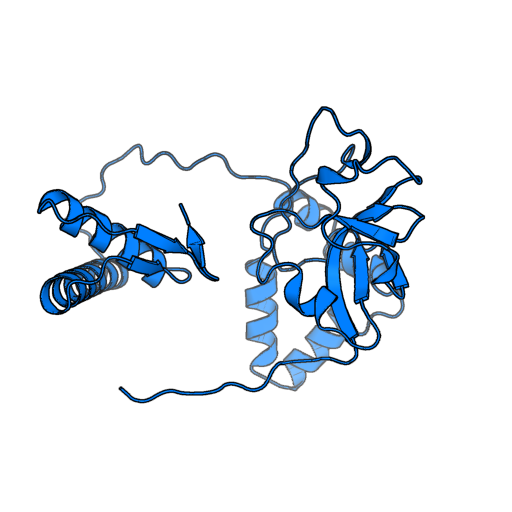 93.56 87 LEU A C 1
ATOM 640 O O . LEU A 1 87 ? 7.666 0.514 3.387 1.00 93.56 87 LEU A O 1
ATOM 644 N N . ARG A 1 88 ? 5.851 -0.704 3.922 1.00 90.12 88 ARG A N 1
ATOM 645 C CA . ARG A 1 88 ? 6.427 -1.264 5.142 1.00 90.12 88 ARG A CA 1
ATOM 646 C C . ARG A 1 88 ? 7.282 -2.468 4.797 1.00 90.12 88 ARG A C 1
ATOM 648 O O . ARG A 1 88 ? 6.933 -3.262 3.930 1.00 90.12 88 ARG A O 1
ATOM 655 N N . ILE A 1 89 ? 8.387 -2.615 5.515 1.00 89.19 89 ILE A N 1
ATOM 656 C CA . ILE A 1 89 ? 9.273 -3.764 5.394 1.00 89.19 89 ILE A CA 1
ATOM 657 C C . ILE A 1 89 ? 9.546 -4.291 6.797 1.00 89.19 89 ILE A C 1
ATOM 659 O O . ILE A 1 89 ? 10.164 -3.611 7.620 1.00 89.19 89 ILE A O 1
ATOM 663 N N . TYR A 1 90 ? 9.101 -5.518 7.075 1.00 78.19 90 TYR A N 1
ATOM 664 C CA . TYR A 1 90 ? 9.572 -6.240 8.248 1.00 78.19 90 TYR A CA 1
ATOM 665 C C . TYR A 1 90 ? 11.004 -6.680 7.994 1.00 78.19 90 TYR A C 1
ATOM 667 O O . TYR A 1 90 ? 11.259 -7.650 7.283 1.00 78.19 90 TYR A O 1
ATOM 675 N N . ASN A 1 91 ? 11.955 -5.966 8.586 1.00 68.94 91 ASN A N 1
ATOM 676 C CA . ASN A 1 91 ? 13.320 -6.454 8.642 1.00 68.94 91 ASN A CA 1
ATOM 677 C C . ASN A 1 91 ? 13.371 -7.606 9.653 1.00 68.94 91 ASN A C 1
ATOM 679 O O . ASN A 1 91 ? 13.640 -7.384 10.830 1.00 68.94 91 ASN A O 1
ATOM 683 N N . LEU A 1 92 ? 13.028 -8.818 9.208 1.00 76.31 92 LEU A N 1
ATOM 684 C CA . LEU A 1 92 ? 13.152 -10.041 9.993 1.00 76.31 92 LEU A CA 1
ATOM 685 C C . LEU A 1 92 ? 14.645 -10.398 10.054 1.00 76.31 92 LEU A C 1
ATOM 687 O O . LEU A 1 92 ? 15.183 -10.894 9.063 1.00 76.31 92 LEU A O 1
ATOM 691 N N . PRO A 1 93 ? 15.339 -10.162 11.186 1.00 68.69 93 PRO A N 1
ATOM 692 C CA . PRO A 1 93 ? 16.802 -10.228 11.244 1.00 68.69 93 PRO A CA 1
ATOM 693 C C . PRO A 1 93 ? 17.368 -11.633 10.972 1.00 68.69 93 PRO A C 1
ATOM 695 O O . PRO A 1 93 ? 18.558 -11.769 10.702 1.00 68.69 93 PRO A O 1
ATOM 698 N N . GLY A 1 94 ? 16.526 -12.672 11.005 1.00 79.75 94 GLY A N 1
ATOM 699 C CA . GLY A 1 94 ? 16.882 -14.052 10.662 1.00 79.75 94 GLY A CA 1
ATOM 700 C C . GLY A 1 94 ? 16.691 -14.434 9.190 1.00 79.75 94 GLY A C 1
ATOM 701 O O . GLY A 1 94 ? 16.977 -15.573 8.839 1.00 79.75 94 GLY A O 1
ATOM 702 N N . ILE A 1 95 ? 16.210 -13.529 8.330 1.00 86.56 95 ILE A N 1
ATOM 703 C CA . ILE A 1 95 ? 15.920 -13.829 6.921 1.00 86.56 95 ILE A CA 1
ATOM 704 C C . ILE A 1 95 ? 16.765 -12.914 6.020 1.00 86.56 95 ILE A C 1
ATOM 706 O O . ILE A 1 95 ? 16.397 -11.759 5.785 1.00 86.56 95 ILE A O 1
ATOM 710 N N . PRO A 1 96 ? 17.889 -13.414 5.463 1.00 89.00 96 PRO A N 1
ATOM 711 C CA . PRO A 1 96 ? 18.807 -12.616 4.645 1.00 89.00 96 PRO A CA 1
ATOM 712 C C . PRO A 1 96 ? 18.167 -11.957 3.418 1.00 89.00 96 PRO A C 1
ATOM 714 O O . PRO A 1 96 ? 18.693 -10.956 2.925 1.00 89.00 96 PRO A O 1
ATOM 717 N N . ALA A 1 97 ? 17.034 -12.481 2.936 1.00 91.81 97 ALA A N 1
ATOM 718 C CA . ALA A 1 97 ? 16.304 -11.939 1.794 1.00 91.81 97 ALA A CA 1
ATOM 719 C C . ALA A 1 97 ? 15.979 -10.439 1.957 1.00 91.81 97 ALA A C 1
ATOM 721 O O . ALA A 1 97 ? 16.150 -9.668 1.009 1.00 91.81 97 ALA A O 1
ATOM 722 N N . PHE A 1 98 ? 15.644 -10.001 3.179 1.00 91.75 98 PHE A N 1
ATOM 723 C CA . PHE A 1 98 ? 15.301 -8.606 3.490 1.00 91.75 98 PHE A CA 1
ATOM 724 C C . PHE A 1 98 ? 16.510 -7.682 3.680 1.00 91.75 98 PHE A C 1
ATOM 726 O O . PHE A 1 98 ? 16.351 -6.468 3.816 1.00 91.75 98 PHE A O 1
ATOM 733 N N . LYS A 1 99 ? 17.739 -8.216 3.681 1.00 90.88 99 LYS A N 1
ATOM 734 C CA . LYS A 1 99 ? 18.943 -7.410 3.906 1.00 90.88 99 LYS A CA 1
ATOM 735 C C . LYS A 1 99 ? 19.054 -6.288 2.870 1.00 90.88 99 LYS A C 1
ATOM 737 O O . LYS A 1 99 ? 19.038 -6.546 1.662 1.00 90.88 99 LYS A O 1
ATOM 742 N N . GLY A 1 100 ? 19.246 -5.067 3.369 1.00 89.25 100 GLY A N 1
ATOM 743 C CA . GLY A 1 100 ? 19.406 -3.851 2.564 1.00 89.25 100 GLY A CA 1
ATOM 744 C C . GLY A 1 100 ? 18.093 -3.155 2.202 1.00 89.25 100 GLY A C 1
ATOM 745 O O . GLY A 1 100 ? 18.134 -2.063 1.647 1.00 89.25 100 GLY A O 1
ATOM 746 N N . LEU A 1 101 ? 16.946 -3.745 2.541 1.00 92.06 101 LEU A N 1
ATOM 747 C CA . LEU A 1 101 ? 15.649 -3.112 2.357 1.00 92.06 101 LEU A CA 1
ATOM 748 C C . LEU A 1 101 ? 15.313 -2.199 3.537 1.00 92.06 101 LEU A C 1
ATOM 750 O O . LEU A 1 101 ? 15.810 -2.369 4.651 1.00 92.06 101 LEU A O 1
ATOM 754 N N . SER A 1 102 ? 14.489 -1.185 3.297 1.00 91.31 102 SER A N 1
ATOM 755 C CA . SER A 1 102 ? 14.051 -0.249 4.332 1.00 91.31 102 SER A CA 1
ATOM 756 C C . SER A 1 102 ? 12.652 0.254 4.025 1.00 91.31 102 SER A C 1
ATOM 758 O O . SER A 1 102 ? 12.362 0.582 2.878 1.00 91.31 102 SER A O 1
ATOM 760 N N . THR A 1 103 ? 11.822 0.341 5.063 1.00 93.69 103 THR A N 1
ATOM 761 C CA . THR A 1 103 ? 10.519 1.005 4.995 1.00 93.69 103 THR A CA 1
ATOM 762 C C . THR A 1 103 ? 10.671 2.423 4.452 1.00 93.69 103 THR A C 1
ATOM 764 O O . THR A 1 103 ? 11.599 3.137 4.842 1.00 93.69 103 THR A O 1
ATOM 767 N N . TYR A 1 104 ? 9.736 2.838 3.603 1.00 95.56 104 TYR A N 1
ATOM 768 C CA . TYR A 1 104 ? 9.562 4.231 3.206 1.00 95.56 104 TYR A CA 1
ATOM 769 C C . TYR A 1 104 ? 8.119 4.681 3.433 1.00 95.56 104 TYR A C 1
ATOM 771 O O . TYR A 1 104 ? 7.185 3.881 3.374 1.00 95.56 104 TYR A O 1
ATOM 779 N N . LEU A 1 105 ? 7.965 5.960 3.765 1.00 95.12 105 LEU A N 1
ATOM 780 C CA . LEU A 1 105 ? 6.700 6.599 4.114 1.00 95.12 105 LEU A CA 1
ATOM 781 C C . LEU A 1 105 ? 5.989 7.172 2.886 1.00 95.12 105 LEU A C 1
ATOM 783 O O . LEU A 1 105 ? 6.582 7.298 1.817 1.00 95.12 105 LEU A O 1
ATOM 787 N N . ASP A 1 106 ? 4.723 7.541 3.074 1.00 94.81 106 ASP A N 1
ATOM 788 C CA . ASP A 1 106 ? 3.920 8.232 2.073 1.00 94.81 106 ASP A CA 1
ATOM 789 C C . ASP A 1 106 ? 4.524 9.597 1.724 1.00 94.81 106 ASP A C 1
ATOM 791 O O . ASP A 1 106 ? 4.936 10.371 2.595 1.00 94.81 106 ASP A O 1
ATOM 795 N N . ASP A 1 107 ? 4.529 9.914 0.435 1.00 97.38 107 ASP A N 1
ATOM 796 C CA . ASP A 1 107 ? 4.977 11.197 -0.087 1.00 97.38 107 ASP A CA 1
ATOM 797 C C . ASP A 1 107 ? 3.785 12.136 -0.288 1.00 97.38 107 ASP A C 1
ATOM 799 O O . ASP A 1 107 ? 3.319 12.374 -1.405 1.00 97.38 107 ASP A O 1
ATOM 803 N N . TYR A 1 108 ? 3.259 12.660 0.820 1.00 94.69 108 TYR A N 1
ATOM 804 C CA . TYR A 1 108 ? 2.091 13.546 0.793 1.00 94.69 108 TYR A CA 1
ATOM 805 C C . TYR A 1 108 ? 2.315 14.799 -0.060 1.00 94.69 108 TYR A C 1
ATOM 807 O O . TYR A 1 108 ? 1.390 15.248 -0.730 1.00 94.69 108 TYR A O 1
ATOM 815 N N . GLU A 1 109 ? 3.539 15.338 -0.084 1.00 95.62 109 GLU A N 1
ATOM 816 C CA . GLU A 1 109 ? 3.897 16.479 -0.936 1.00 95.62 109 GLU A CA 1
ATOM 817 C C . GLU A 1 109 ? 3.704 16.125 -2.423 1.00 95.62 109 GLU A C 1
ATOM 819 O O . GLU A 1 109 ? 3.146 16.920 -3.176 1.00 95.62 109 GLU A O 1
ATOM 824 N N . PHE A 1 110 ? 4.088 14.911 -2.844 1.00 97.25 110 PHE A N 1
ATOM 825 C CA . PHE A 1 110 ? 3.894 14.440 -4.222 1.00 97.25 110 PHE A CA 1
ATOM 826 C C . PHE A 1 110 ? 2.416 14.220 -4.547 1.00 97.25 110 PHE A C 1
ATOM 828 O O . PHE A 1 110 ? 1.958 14.564 -5.634 1.00 97.25 110 PHE A O 1
ATOM 835 N N . GLN A 1 111 ? 1.658 13.658 -3.602 1.00 96.06 111 GLN A N 1
ATOM 836 C CA . GLN A 1 111 ? 0.222 13.430 -3.776 1.00 96.06 111 GLN A CA 1
ATOM 837 C C . GLN A 1 111 ? -0.545 14.753 -3.907 1.00 96.06 111 GLN A C 1
ATOM 839 O O . GLN A 1 111 ? -1.433 14.866 -4.751 1.00 96.06 111 GLN A O 1
ATOM 844 N N . ILE A 1 112 ? -0.192 15.766 -3.108 1.00 95.50 112 ILE A N 1
ATOM 845 C CA . ILE A 1 112 ? -0.765 17.115 -3.210 1.00 95.50 112 ILE A CA 1
ATOM 846 C C . ILE A 1 112 ? -0.432 17.724 -4.574 1.00 95.50 112 ILE A C 1
ATOM 848 O O . ILE A 1 112 ? -1.346 18.170 -5.262 1.00 95.50 112 ILE A O 1
ATOM 852 N N . GLU A 1 113 ? 0.831 17.666 -5.008 1.00 95.62 113 GLU A N 1
ATOM 853 C CA . GLU A 1 113 ? 1.257 18.170 -6.321 1.00 95.62 113 GLU A CA 1
ATOM 854 C C . GLU A 1 113 ? 0.470 17.517 -7.474 1.00 95.62 113 GLU A C 1
ATOM 856 O O . GLU A 1 113 ? -0.027 18.210 -8.366 1.00 95.62 113 GLU A O 1
ATOM 861 N N . ALA A 1 114 ? 0.306 16.190 -7.441 1.00 95.44 114 ALA A N 1
ATOM 862 C CA . ALA A 1 114 ? -0.451 15.446 -8.445 1.00 95.44 114 ALA A CA 1
ATOM 863 C C . ALA A 1 114 ? -1.934 15.857 -8.474 1.00 95.44 114 ALA A C 1
ATOM 865 O O . ALA A 1 114 ? -2.489 16.131 -9.543 1.00 95.44 114 ALA A O 1
ATOM 866 N N . ASN A 1 115 ? -2.568 15.956 -7.300 1.00 95.12 115 ASN A N 1
ATOM 867 C CA . ASN A 1 115 ? -3.959 16.394 -7.168 1.00 95.12 115 ASN A CA 1
ATOM 868 C C . ASN A 1 115 ? -4.149 17.833 -7.660 1.00 95.12 115 ASN A C 1
ATOM 870 O O . ASN A 1 115 ? -5.100 18.134 -8.382 1.00 95.12 115 ASN A O 1
ATOM 874 N N . GLU A 1 116 ? -3.229 18.731 -7.314 1.00 95.81 116 GLU A N 1
ATOM 875 C CA . GLU A 1 116 ? -3.259 20.103 -7.798 1.00 95.81 116 GLU A CA 1
ATOM 876 C C . GLU A 1 116 ? -3.131 20.151 -9.317 1.00 95.81 116 GLU A C 1
ATOM 878 O O . GLU A 1 116 ? -3.910 20.860 -9.958 1.00 95.81 116 GLU A O 1
ATOM 883 N N . ALA A 1 117 ? -2.194 19.406 -9.910 1.00 95.56 117 ALA A N 1
ATOM 884 C CA . ALA A 1 117 ? -2.001 19.350 -11.357 1.00 95.56 117 ALA A CA 1
ATOM 885 C C . ALA A 1 117 ? -3.246 18.832 -12.095 1.00 95.56 117 ALA A C 1
ATOM 887 O O . ALA A 1 117 ? -3.595 19.371 -13.149 1.00 95.56 117 ALA A O 1
ATOM 888 N N . ALA A 1 118 ? -3.957 17.861 -11.515 1.00 94.19 118 ALA A N 1
ATOM 889 C CA . ALA A 1 118 ? -5.176 17.286 -12.081 1.00 94.19 118 ALA A CA 1
ATOM 890 C C . ALA A 1 118 ? -6.331 18.297 -12.236 1.00 94.19 118 ALA A C 1
ATOM 892 O O . ALA A 1 118 ? -7.201 18.111 -13.085 1.00 94.19 118 ALA A O 1
ATOM 893 N N . ASN A 1 119 ? -6.315 19.416 -11.500 1.00 94.56 119 ASN A N 1
ATOM 894 C CA . ASN A 1 119 ? -7.360 20.446 -11.568 1.00 94.56 119 ASN A CA 1
ATOM 895 C C . ASN A 1 119 ? -7.403 21.222 -12.906 1.00 94.56 119 ASN A C 1
ATOM 897 O O . ASN A 1 119 ? -8.276 22.068 -13.089 1.00 94.56 119 ASN A O 1
ATOM 901 N N . ALA A 1 120 ? -6.457 21.018 -13.833 1.00 95.44 120 ALA A N 1
ATOM 902 C CA . ALA A 1 120 ? -6.547 21.565 -15.191 1.00 95.44 120 ALA A CA 1
ATOM 903 C C . ALA A 1 120 ? -5.845 20.657 -16.220 1.00 95.44 120 ALA A C 1
ATOM 905 O O . ALA A 1 120 ? -4.692 20.291 -15.988 1.00 95.44 120 ALA A O 1
ATOM 906 N N . PRO A 1 121 ? -6.443 20.387 -17.402 1.00 95.00 121 PRO A N 1
ATOM 907 C CA . PRO A 1 121 ? -5.861 19.475 -18.395 1.00 95.00 121 PRO A CA 1
ATOM 908 C C . PRO A 1 121 ? -4.419 19.809 -18.800 1.00 95.00 121 PRO A C 1
ATOM 910 O O . PRO A 1 121 ? -3.568 18.929 -18.851 1.00 95.00 121 PRO A O 1
ATOM 913 N N . SER A 1 122 ? -4.110 21.092 -19.010 1.00 95.31 122 SER A N 1
ATOM 914 C CA . SER A 1 122 ? -2.765 21.536 -19.405 1.00 95.31 122 SER A CA 1
ATOM 915 C C . SER A 1 122 ? -1.715 21.392 -18.299 1.00 95.31 122 SER A C 1
ATOM 917 O O . SER A 1 122 ? -0.522 21.299 -18.589 1.00 95.31 122 SER A O 1
ATOM 919 N N . ARG A 1 123 ? -2.127 21.391 -17.024 1.00 95.75 123 ARG A N 1
ATOM 920 C CA . ARG A 1 123 ? -1.230 21.130 -15.889 1.00 95.75 123 ARG A CA 1
ATOM 921 C C . ARG A 1 123 ? -1.041 19.633 -15.689 1.00 95.75 123 ARG A C 1
ATOM 923 O O . ARG A 1 123 ? 0.096 19.210 -15.504 1.00 95.75 123 ARG A O 1
ATOM 930 N N . ALA A 1 124 ? -2.110 18.851 -15.827 1.00 96.44 124 ALA A N 1
ATOM 931 C CA . ALA A 1 124 ? -2.044 17.397 -15.813 1.00 96.44 124 ALA A CA 1
ATOM 932 C C . ALA A 1 124 ? -1.103 16.873 -16.908 1.00 96.44 124 ALA A C 1
ATOM 934 O O . ALA A 1 124 ? -0.207 16.097 -16.606 1.00 96.44 124 ALA A O 1
ATOM 935 N N . GLU A 1 125 ? -1.223 17.348 -18.152 1.00 97.25 125 GLU A N 1
ATOM 936 C CA . GLU A 1 125 ? -0.352 16.933 -19.264 1.00 97.25 125 GLU A CA 1
ATOM 937 C C . GLU A 1 125 ? 1.133 17.183 -18.966 1.00 97.25 125 GLU A C 1
ATOM 939 O O . GLU A 1 125 ? 1.968 16.296 -19.148 1.00 97.25 125 GLU A O 1
ATOM 944 N N . LYS A 1 126 ? 1.464 18.368 -18.435 1.00 96.62 126 LYS A N 1
ATOM 945 C CA . LYS A 1 126 ? 2.833 18.693 -18.007 1.00 96.62 126 LYS A CA 1
ATOM 946 C C . LYS A 1 126 ? 3.307 17.783 -16.878 1.00 96.62 126 LYS A C 1
ATOM 948 O O . LYS A 1 126 ? 4.451 17.341 -16.896 1.00 96.62 126 LYS A O 1
ATOM 953 N N . TRP A 1 127 ? 2.441 17.496 -15.910 1.00 97.19 127 TRP A N 1
ATOM 954 C CA . TRP A 1 127 ? 2.761 16.605 -14.799 1.00 97.19 127 TRP A CA 1
ATOM 955 C C . TRP A 1 127 ? 3.007 15.166 -15.284 1.00 97.19 127 TRP A C 1
ATOM 957 O O . TRP A 1 127 ? 4.037 14.579 -14.958 1.00 97.19 127 TRP A O 1
ATOM 967 N N . TYR A 1 128 ? 2.153 14.636 -16.168 1.00 96.56 128 TYR A N 1
ATOM 968 C CA . TYR A 1 128 ? 2.349 13.331 -16.809 1.00 96.56 128 TYR A CA 1
ATOM 969 C C . TYR A 1 128 ? 3.648 13.279 -17.614 1.00 96.56 128 TYR A C 1
ATOM 971 O O . TYR A 1 128 ? 4.381 12.299 -17.519 1.00 96.56 128 TYR A O 1
ATOM 979 N N . ALA A 1 129 ? 3.980 14.329 -18.369 1.00 96.06 129 ALA A N 1
ATOM 980 C CA . ALA A 1 129 ? 5.252 14.410 -19.087 1.00 96.06 129 ALA A CA 1
ATOM 981 C C . ALA A 1 129 ? 6.472 14.368 -18.149 1.00 96.06 129 ALA A C 1
ATOM 983 O O . ALA A 1 129 ? 7.517 13.846 -18.530 1.00 96.06 129 ALA A O 1
ATOM 984 N N . ASN A 1 130 ? 6.338 14.890 -16.927 1.00 94.81 130 ASN A N 1
ATOM 985 C CA . ASN A 1 130 ? 7.424 14.962 -15.953 1.00 94.81 130 ASN A CA 1
ATOM 986 C C . ASN A 1 130 ? 7.588 13.706 -15.094 1.00 94.81 130 ASN A C 1
ATOM 988 O O . ASN A 1 130 ? 8.693 13.477 -14.611 1.00 94.81 130 ASN A O 1
ATOM 992 N N . PHE A 1 131 ? 6.532 12.919 -14.879 1.00 96.44 131 PHE A N 1
ATOM 993 C CA . PHE A 1 131 ? 6.574 11.813 -13.913 1.00 96.44 131 PHE A CA 1
ATOM 994 C C . PHE A 1 131 ? 6.078 10.466 -14.441 1.00 96.44 131 PHE A C 1
ATOM 996 O O . PHE A 1 131 ? 6.322 9.453 -13.798 1.00 96.44 131 PHE A O 1
ATOM 1003 N N . VAL A 1 132 ? 5.415 10.424 -15.600 1.00 95.69 132 VAL A N 1
ATOM 1004 C CA . VAL A 1 132 ? 4.804 9.193 -16.135 1.00 95.69 132 VAL A CA 1
ATOM 1005 C C . VAL A 1 132 ? 5.336 8.856 -17.525 1.00 95.69 132 VAL A C 1
ATOM 1007 O O . VAL A 1 132 ? 5.819 7.751 -17.751 1.00 95.69 132 VAL A O 1
ATOM 1010 N N . ASN A 1 133 ? 5.312 9.807 -18.459 1.00 96.56 133 ASN A N 1
ATOM 1011 C CA . ASN A 1 133 ? 5.706 9.604 -19.857 1.00 96.56 133 ASN A CA 1
ATOM 1012 C C . ASN A 1 133 ? 7.230 9.729 -20.045 1.00 96.56 133 ASN A C 1
ATOM 1014 O O . ASN A 1 133 ? 7.711 10.468 -20.907 1.00 96.56 133 ASN A O 1
ATOM 1018 N N . LEU A 1 134 ? 7.987 9.022 -19.208 1.00 97.44 134 LEU A N 1
ATOM 1019 C CA . LEU A 1 134 ? 9.445 9.075 -19.154 1.00 97.44 134 LEU A CA 1
ATOM 1020 C C . LEU A 1 134 ? 10.065 8.017 -20.065 1.00 97.44 134 LEU A C 1
ATOM 1022 O O . LEU A 1 134 ? 9.734 6.834 -19.984 1.00 97.44 134 LEU A O 1
ATOM 1026 N N . LYS A 1 135 ? 11.002 8.429 -20.926 1.00 96.44 135 LYS A N 1
ATOM 1027 C CA . LYS A 1 135 ? 11.657 7.514 -21.878 1.00 96.44 135 LYS A CA 1
ATOM 1028 C C . LYS A 1 135 ? 12.600 6.537 -21.178 1.00 96.44 135 LYS A C 1
ATOM 1030 O O . LYS A 1 135 ? 12.750 5.413 -21.646 1.00 96.44 135 LYS A O 1
ATOM 1035 N N . GLY A 1 136 ? 13.216 6.956 -20.074 1.00 96.38 136 GLY A N 1
ATOM 1036 C CA . GLY A 1 136 ? 14.056 6.123 -19.217 1.00 96.38 136 GLY A CA 1
ATOM 1037 C C . GLY A 1 136 ? 13.277 5.312 -18.177 1.00 96.38 136 GLY A C 1
ATOM 1038 O O . GLY A 1 136 ? 13.891 4.659 -17.334 1.00 96.38 136 GLY A O 1
ATOM 1039 N N . GLY A 1 137 ? 11.939 5.338 -18.221 1.00 96.25 137 GLY A N 1
ATOM 1040 C CA . GLY A 1 137 ? 11.078 4.550 -17.342 1.00 96.25 137 GLY A CA 1
ATOM 1041 C C . GLY A 1 137 ? 11.309 4.835 -15.856 1.00 96.25 137 GLY A C 1
ATOM 1042 O O . GLY A 1 137 ? 11.518 5.977 -15.447 1.00 96.25 137 GLY A O 1
ATOM 1043 N N . HIS A 1 138 ? 11.275 3.776 -15.042 1.00 97.44 138 HIS A N 1
ATOM 1044 C CA . HIS A 1 138 ? 11.345 3.881 -13.580 1.00 97.44 138 HIS A CA 1
ATOM 1045 C C . HIS A 1 138 ? 12.676 4.445 -13.061 1.00 97.44 138 HIS A C 1
ATOM 1047 O O . HIS A 1 138 ? 12.703 5.149 -12.058 1.00 97.44 138 HIS A O 1
ATOM 1053 N N . ALA A 1 139 ? 13.791 4.190 -13.750 1.00 97.25 139 ALA A N 1
ATOM 1054 C CA . ALA A 1 139 ? 15.084 4.745 -13.346 1.00 97.25 139 ALA A CA 1
ATOM 1055 C C . ALA A 1 139 ? 15.093 6.279 -13.463 1.00 97.25 139 ALA A C 1
ATOM 1057 O O . ALA A 1 139 ? 15.445 6.971 -12.509 1.00 97.25 139 ALA A O 1
ATOM 1058 N N . GLU A 1 140 ? 14.608 6.810 -14.592 1.00 98.12 140 GLU A N 1
ATOM 1059 C CA . GLU A 1 140 ? 14.469 8.257 -14.800 1.00 98.12 140 GLU A CA 1
ATOM 1060 C C . GLU A 1 140 ? 13.482 8.875 -13.795 1.00 98.12 140 GLU A C 1
ATOM 1062 O O . GLU A 1 140 ? 13.688 9.989 -13.316 1.00 98.12 140 GLU A O 1
ATOM 1067 N N . TYR A 1 141 ? 12.428 8.143 -13.428 1.00 98.12 141 TYR A N 1
ATOM 1068 C CA . TYR A 1 141 ? 11.493 8.568 -12.391 1.00 98.12 141 TYR A CA 1
ATOM 1069 C C . TYR A 1 141 ? 12.186 8.793 -11.036 1.00 98.12 141 TYR A C 1
ATOM 1071 O O . TYR A 1 141 ? 12.039 9.860 -10.436 1.00 98.12 141 TYR A O 1
ATOM 1079 N N . LEU A 1 142 ? 13.001 7.836 -10.577 1.00 97.94 142 LEU A N 1
ATOM 1080 C CA . LEU A 1 142 ? 13.745 7.963 -9.318 1.00 97.94 142 LEU A CA 1
ATOM 1081 C C . LEU A 1 142 ? 14.794 9.082 -9.364 1.00 97.94 142 LEU A C 1
ATOM 1083 O O . LEU A 1 142 ? 14.966 9.804 -8.378 1.00 97.94 142 LEU A O 1
ATOM 1087 N N . GLU A 1 143 ? 15.465 9.265 -10.503 1.00 97.62 143 GLU A N 1
ATOM 1088 C CA . GLU A 1 143 ? 16.390 10.385 -10.719 1.00 97.62 143 GLU A CA 1
ATOM 1089 C C . GLU A 1 143 ? 15.680 11.737 -10.576 1.00 97.62 143 GLU A C 1
ATOM 1091 O O . GLU A 1 143 ? 16.199 12.641 -9.917 1.00 97.62 143 GLU A O 1
ATOM 1096 N N . ARG A 1 144 ? 14.467 11.858 -11.132 1.00 96.81 144 ARG A N 1
ATOM 1097 C CA . ARG A 1 144 ? 13.639 13.069 -11.045 1.00 96.81 144 ARG A CA 1
ATOM 1098 C C . ARG A 1 144 ? 13.101 13.331 -9.644 1.00 96.81 144 ARG A C 1
ATOM 1100 O O . ARG A 1 144 ? 13.053 14.490 -9.238 1.00 96.81 144 ARG A O 1
ATOM 1107 N N . LEU A 1 145 ? 12.719 12.290 -8.896 1.00 97.25 145 LEU A N 1
ATOM 1108 C CA . LEU A 1 145 ? 12.365 12.439 -7.478 1.00 97.25 145 LEU A CA 1
ATOM 1109 C C . LEU A 1 145 ? 13.553 12.966 -6.663 1.00 97.25 145 LEU A C 1
ATOM 1111 O O . LEU A 1 145 ? 13.379 13.788 -5.762 1.00 97.25 145 LEU A O 1
ATOM 1115 N N . GLY A 1 146 ? 14.758 12.504 -7.000 1.00 97.56 146 GLY A N 1
ATOM 1116 C CA . GLY A 1 146 ? 16.005 12.938 -6.396 1.00 97.56 146 GLY A CA 1
ATOM 1117 C C . GLY A 1 146 ? 16.309 12.246 -5.064 1.00 97.56 146 GLY A C 1
ATOM 1118 O O . GLY A 1 146 ? 15.444 11.967 -4.230 1.00 97.56 146 GLY A O 1
ATOM 1119 N N . SER A 1 147 ? 17.599 12.008 -4.821 1.00 96.62 147 SER A N 1
ATOM 1120 C CA . SER A 1 147 ? 18.084 11.247 -3.661 1.00 96.62 147 SER A CA 1
ATOM 1121 C C . SER A 1 147 ? 17.711 11.867 -2.310 1.00 96.62 147 SER A C 1
ATOM 1123 O O . SER A 1 147 ? 17.480 11.140 -1.344 1.00 96.62 147 SER A O 1
ATOM 1125 N N . ALA A 1 148 ? 17.613 13.197 -2.229 1.00 97.62 148 ALA A N 1
ATOM 1126 C CA . ALA A 1 148 ? 17.216 13.897 -1.009 1.00 97.62 148 ALA A CA 1
ATOM 1127 C C . ALA A 1 148 ? 15.781 13.542 -0.588 1.00 97.62 148 ALA A C 1
ATOM 1129 O O . ALA A 1 148 ? 15.542 13.244 0.585 1.00 97.62 148 ALA A O 1
ATOM 1130 N N . ARG A 1 149 ? 14.849 13.509 -1.550 1.00 97.25 149 ARG A N 1
ATOM 1131 C CA . ARG A 1 149 ? 13.447 13.139 -1.327 1.00 97.25 149 ARG A CA 1
ATOM 1132 C C . ARG A 1 149 ? 13.338 11.675 -0.922 1.00 97.25 149 ARG A C 1
ATOM 1134 O O . ARG A 1 149 ? 12.807 11.375 0.141 1.00 97.25 149 ARG A O 1
ATOM 1141 N N . LEU A 1 150 ? 13.959 10.782 -1.693 1.00 97.12 150 LEU A N 1
ATOM 1142 C CA . LEU A 1 150 ? 13.978 9.341 -1.414 1.00 97.12 150 LEU A CA 1
ATOM 1143 C C . LEU A 1 150 ? 14.570 9.015 -0.033 1.00 97.12 150 LEU A C 1
ATOM 1145 O O . LEU A 1 150 ? 14.064 8.150 0.683 1.00 97.12 150 LEU A O 1
ATOM 1149 N N . LYS A 1 151 ? 15.621 9.734 0.383 1.00 96.44 151 LYS A N 1
ATOM 1150 C CA . LYS A 1 151 ? 16.207 9.594 1.721 1.00 96.44 151 LYS A CA 1
ATOM 1151 C C . LYS A 1 151 ? 15.249 10.071 2.814 1.00 96.44 151 LYS A C 1
ATOM 1153 O O . LYS A 1 151 ? 15.107 9.369 3.810 1.00 96.44 151 LYS A O 1
ATOM 1158 N N . LYS A 1 152 ? 14.582 11.219 2.624 1.00 96.12 152 LYS A N 1
ATOM 1159 C CA . LYS A 1 152 ? 13.568 11.748 3.558 1.00 96.12 152 LYS A CA 1
ATOM 1160 C C . LYS A 1 152 ? 12.437 10.738 3.769 1.00 96.12 152 LYS A C 1
ATOM 1162 O O . LYS A 1 152 ? 12.040 10.526 4.907 1.00 96.12 152 LYS A O 1
ATOM 1167 N N . LEU A 1 153 ? 11.977 10.063 2.714 1.00 96.88 153 LEU A N 1
ATOM 1168 C CA . LEU A 1 153 ? 10.915 9.053 2.822 1.00 96.88 153 LEU A CA 1
ATOM 1169 C C . LEU A 1 153 ? 11.320 7.835 3.665 1.00 96.88 153 LEU A C 1
ATOM 1171 O O . LEU A 1 153 ? 10.465 7.223 4.295 1.00 96.88 153 LEU A O 1
ATOM 1175 N N . LYS A 1 154 ? 12.612 7.492 3.719 1.00 95.31 154 LYS A N 1
ATOM 1176 C CA . LYS A 1 154 ? 13.141 6.409 4.571 1.00 95.31 154 LYS A CA 1
ATOM 1177 C C . LYS A 1 154 ? 13.370 6.835 6.028 1.00 95.31 154 LYS A C 1
ATOM 1179 O O . LYS A 1 154 ? 13.650 5.990 6.879 1.00 95.31 154 LYS A O 1
ATOM 1184 N N . SER A 1 155 ? 13.258 8.125 6.341 1.00 92.56 155 SER A N 1
ATOM 1185 C CA . SER A 1 155 ? 13.397 8.638 7.703 1.00 92.56 155 SER A CA 1
ATOM 1186 C C . SER A 1 155 ? 12.090 8.466 8.472 1.00 92.56 155 SER A C 1
ATOM 1188 O O . SER A 1 155 ? 11.215 9.326 8.426 1.00 92.56 155 SER A O 1
ATOM 1190 N N . ILE A 1 156 ? 11.970 7.359 9.209 1.00 85.69 156 ILE A N 1
ATOM 1191 C CA . ILE A 1 156 ? 10.845 7.139 10.123 1.00 85.69 156 ILE A CA 1
ATOM 1192 C C . ILE A 1 156 ? 10.957 8.148 11.279 1.00 85.69 156 ILE A C 1
ATOM 1194 O O . ILE A 1 156 ? 11.961 8.115 11.996 1.00 85.69 156 ILE A O 1
ATOM 1198 N N . PRO A 1 157 ? 9.980 9.056 11.462 1.00 82.38 157 PRO A N 1
ATOM 1199 C CA . PRO A 1 157 ? 10.007 10.004 12.565 1.00 82.38 157 PRO A CA 1
ATOM 1200 C C . PRO A 1 157 ? 9.870 9.266 13.897 1.00 82.38 157 PRO A C 1
ATOM 1202 O O . PRO A 1 157 ? 9.199 8.234 13.986 1.00 82.38 157 PRO A O 1
ATOM 1205 N N . GLU A 1 158 ? 10.495 9.808 14.941 1.00 82.06 158 GLU A N 1
ATOM 1206 C CA . GLU A 1 158 ? 10.270 9.316 16.297 1.00 82.06 158 GLU A CA 1
ATOM 1207 C C . GLU A 1 158 ? 8.796 9.462 16.678 1.00 82.06 158 GLU A C 1
ATOM 1209 O O . GLU A 1 158 ? 8.090 10.365 16.218 1.00 82.06 158 GLU A O 1
ATOM 1214 N N . GLU A 1 159 ? 8.328 8.556 17.534 1.00 75.50 159 GLU A N 1
ATOM 1215 C CA . GLU A 1 159 ? 6.979 8.634 18.068 1.00 75.50 159 GLU A CA 1
ATOM 1216 C C . GLU A 1 159 ? 6.774 9.984 18.764 1.00 75.50 159 GLU A C 1
ATOM 1218 O O . GLU A 1 159 ? 7.503 10.351 19.691 1.00 75.50 159 GLU A O 1
ATOM 1223 N N . ASN A 1 160 ? 5.760 10.726 18.317 1.00 70.75 160 ASN A N 1
ATOM 1224 C CA . ASN A 1 160 ? 5.419 12.006 18.910 1.00 70.75 160 ASN A CA 1
ATOM 1225 C C . ASN A 1 160 ? 4.744 11.765 20.266 1.00 70.75 160 ASN A C 1
ATOM 1227 O O . ASN A 1 160 ? 3.534 11.556 20.356 1.00 70.75 160 ASN A O 1
ATOM 1231 N N . LYS A 1 161 ? 5.542 11.756 21.334 1.00 73.12 161 LYS A N 1
ATOM 1232 C CA . LYS A 1 161 ? 5.029 11.699 22.702 1.00 73.12 161 LYS A CA 1
ATOM 1233 C C . LYS A 1 161 ? 4.404 13.051 23.022 1.00 73.12 161 LYS A C 1
ATOM 1235 O O . LYS A 1 161 ? 5.105 14.057 23.064 1.00 73.12 161 LYS A O 1
ATOM 1240 N N . THR A 1 162 ? 3.099 13.095 23.274 1.00 64.00 162 THR A N 1
ATOM 1241 C CA . THR A 1 162 ? 2.434 14.324 23.723 1.00 64.00 162 THR A CA 1
ATOM 1242 C C . THR A 1 162 ? 2.959 14.706 25.110 1.00 64.00 162 THR A C 1
ATOM 1244 O O . THR A 1 162 ? 2.519 14.167 26.121 1.00 64.00 162 THR A O 1
ATOM 1247 N N . VAL A 1 163 ? 3.938 15.613 25.171 1.00 65.94 163 VAL A N 1
ATOM 1248 C CA . VAL A 1 163 ? 4.578 16.024 26.439 1.00 65.94 163 VAL A CA 1
ATOM 1249 C C . VAL A 1 163 ? 3.819 17.167 27.126 1.00 65.94 163 VAL A C 1
ATOM 1251 O O . VAL A 1 163 ? 3.965 17.376 28.328 1.00 65.94 163 VAL A O 1
ATOM 1254 N N . LYS A 1 164 ? 2.987 17.916 26.392 1.00 77.62 164 LYS A N 1
ATOM 1255 C CA . LYS A 1 164 ? 2.306 19.110 26.906 1.00 77.62 164 LYS A CA 1
ATOM 1256 C C . LYS A 1 164 ? 0.802 19.025 26.678 1.00 77.62 164 LYS A C 1
ATOM 1258 O O . LYS A 1 164 ? 0.357 18.817 25.556 1.00 77.62 164 LYS A O 1
ATOM 1263 N N . LEU A 1 165 ? 0.034 19.222 27.748 1.00 75.19 165 LEU A N 1
ATOM 1264 C CA . LEU A 1 165 ? -1.411 19.407 27.659 1.00 75.19 165 LEU A CA 1
ATOM 1265 C C . LEU A 1 165 ? -1.706 20.760 27.001 1.00 75.19 165 LEU A C 1
ATOM 1267 O O . LEU A 1 165 ? -1.179 21.792 27.428 1.00 75.19 165 LEU A O 1
ATOM 1271 N N . GLU A 1 166 ? -2.538 20.749 25.966 1.00 79.19 166 GLU A N 1
ATOM 1272 C CA . GLU A 1 166 ? -3.017 21.964 25.311 1.00 79.19 166 GLU A CA 1
ATOM 1273 C C . GLU A 1 166 ? -4.122 22.646 26.127 1.00 79.19 166 GLU A C 1
ATOM 1275 O O . GLU A 1 166 ? -4.747 22.045 27.005 1.00 79.19 166 GLU A O 1
ATOM 1280 N N . ASN A 1 167 ? -4.346 23.937 25.872 1.00 84.12 167 ASN A N 1
ATOM 1281 C CA . ASN A 1 167 ? -5.367 24.699 26.578 1.00 84.12 167 ASN A CA 1
ATOM 1282 C C . ASN A 1 167 ? -6.760 24.347 26.020 1.00 84.12 167 ASN A C 1
ATOM 1284 O O . ASN A 1 167 ? -7.048 24.675 24.873 1.00 84.12 167 ASN A O 1
ATOM 1288 N N . PRO A 1 168 ? -7.686 23.790 26.820 1.00 79.44 168 PRO A N 1
ATOM 1289 C CA . PRO A 1 168 ? -9.026 23.437 26.344 1.00 79.44 168 PRO A CA 1
ATOM 1290 C C . PRO A 1 168 ? -9.882 24.649 25.936 1.00 79.44 168 PRO A C 1
ATOM 1292 O O . PRO A 1 168 ? -10.994 24.477 25.450 1.00 79.44 168 PRO A O 1
ATOM 1295 N N . LYS A 1 169 ? -9.405 25.883 26.149 1.00 85.12 169 LYS A N 1
ATOM 1296 C CA . LYS A 1 169 ? -10.062 27.113 25.679 1.00 85.12 169 LYS A CA 1
ATOM 1297 C C . LYS A 1 169 ? -9.637 27.545 24.273 1.00 85.12 169 LYS A C 1
ATOM 1299 O O . LYS A 1 169 ? -10.204 28.504 23.765 1.00 85.12 169 LYS A O 1
ATOM 1304 N N . THR A 1 170 ? -8.647 26.894 23.661 1.00 87.25 170 THR A N 1
ATOM 1305 C CA . THR A 1 170 ? -8.109 27.271 22.339 1.00 87.25 170 THR A CA 1
ATOM 1306 C C . THR A 1 170 ? -8.505 26.294 21.232 1.00 87.25 170 THR A C 1
ATOM 1308 O O . THR A 1 170 ? -7.793 26.180 20.243 1.00 87.25 170 THR A O 1
ATOM 1311 N N . VAL A 1 171 ? -9.622 25.583 21.410 1.00 88.94 171 VAL A N 1
ATOM 1312 C CA . VAL A 1 171 ? -10.076 24.529 20.492 1.00 88.94 171 VAL A CA 1
ATOM 1313 C C . VAL A 1 171 ? -10.575 25.135 19.179 1.00 88.94 171 VAL A C 1
ATOM 1315 O O . VAL A 1 171 ? -11.449 26.005 19.197 1.00 88.94 171 VAL A O 1
ATOM 1318 N N . ASN A 1 172 ? -10.054 24.656 18.052 1.00 91.69 172 ASN A N 1
ATOM 1319 C CA . ASN A 1 172 ? -10.443 25.102 16.711 1.00 91.69 172 ASN A CA 1
ATOM 1320 C C . ASN A 1 172 ? -11.646 24.320 16.143 1.00 91.69 172 ASN A C 1
ATOM 1322 O O . ASN A 1 172 ? -12.061 23.295 16.686 1.00 91.69 172 ASN A O 1
ATOM 1326 N N . ASP A 1 173 ? -12.193 24.783 15.018 1.00 93.94 173 ASP A N 1
ATOM 1327 C CA . ASP A 1 173 ? -13.385 24.190 14.391 1.00 93.94 173 ASP A CA 1
ATOM 1328 C C . ASP A 1 173 ? -13.196 22.712 14.002 1.00 93.94 173 ASP A C 1
ATOM 1330 O O . ASP A 1 173 ? -14.125 21.913 14.125 1.00 93.94 173 ASP A O 1
ATOM 1334 N N . SER A 1 174 ? -11.991 22.317 13.574 1.00 92.50 174 SER A N 1
ATOM 1335 C CA . SER A 1 174 ? -11.698 20.924 13.201 1.00 92.50 174 SER A CA 1
ATOM 1336 C C . SER A 1 174 ? -11.697 20.004 14.420 1.00 92.50 174 SER A C 1
ATOM 1338 O O . SER A 1 174 ? -12.261 18.911 14.381 1.00 92.50 174 SER A O 1
ATOM 1340 N N . GLU A 1 175 ? -11.117 20.453 15.530 1.00 92.62 175 GLU A N 1
ATOM 1341 C CA . GLU A 1 175 ? -11.129 19.724 16.800 1.00 92.62 175 GLU A CA 1
ATOM 1342 C C . GLU A 1 175 ? -12.547 19.623 17.373 1.00 92.62 175 GLU A C 1
ATOM 1344 O O . GLU A 1 175 ? -12.958 18.553 17.826 1.00 92.62 175 GLU A O 1
ATOM 1349 N N . GLN A 1 176 ? -13.333 20.704 17.300 1.00 93.88 176 GLN A N 1
ATOM 1350 C CA . GLN A 1 176 ? -14.744 20.678 17.692 1.00 93.88 176 GLN A CA 1
ATOM 1351 C C . GLN A 1 176 ? -15.530 19.663 16.856 1.00 93.88 176 GLN A C 1
ATOM 1353 O O . GLN A 1 176 ? -16.268 18.850 17.416 1.00 93.88 176 GLN A O 1
ATOM 1358 N N . MET A 1 177 ? -15.333 19.658 15.534 1.00 96.25 177 MET A N 1
ATOM 1359 C CA . MET A 1 177 ? -15.971 18.702 14.629 1.00 96.25 177 MET A CA 1
ATOM 1360 C C . MET A 1 177 ? -15.619 17.253 14.987 1.00 96.25 177 MET A C 1
ATOM 1362 O O . MET A 1 177 ? -16.514 16.412 15.036 1.00 96.25 177 MET A O 1
ATOM 1366 N N . ILE A 1 178 ? -14.352 16.961 15.299 1.00 96.69 178 ILE A N 1
ATOM 1367 C CA . ILE A 1 178 ? -13.909 15.623 15.726 1.00 96.69 178 ILE A CA 1
ATOM 1368 C C . ILE A 1 178 ? -14.648 15.175 16.994 1.00 96.69 178 ILE A C 1
ATOM 1370 O O . ILE A 1 178 ? -15.138 14.047 17.065 1.00 96.69 178 ILE A O 1
ATOM 1374 N N . ILE A 1 179 ? -14.784 16.053 17.993 1.00 96.31 179 ILE A N 1
ATOM 1375 C CA . ILE A 1 179 ? -15.501 15.719 19.233 1.00 96.31 179 ILE A CA 1
ATOM 1376 C C . ILE A 1 179 ? -17.003 15.528 18.988 1.00 96.31 179 ILE A C 1
ATOM 1378 O O . ILE A 1 179 ? -17.607 14.623 19.571 1.00 96.31 179 ILE A O 1
ATOM 1382 N N . LEU A 1 180 ? -17.619 16.345 18.130 1.00 97.38 180 LEU A N 1
ATOM 1383 C CA . LEU A 1 180 ? -19.026 16.187 17.755 1.00 97.38 180 LEU A CA 1
ATOM 1384 C C . LEU A 1 180 ? -19.264 14.862 17.021 1.00 97.38 180 LEU A C 1
ATOM 1386 O O . LEU A 1 180 ? -20.179 14.123 17.383 1.00 97.38 180 LEU A O 1
ATOM 1390 N N . ALA A 1 181 ? -18.404 14.519 16.059 1.00 97.94 181 ALA A N 1
ATOM 1391 C CA . ALA A 1 181 ? -18.455 13.242 15.357 1.00 97.94 181 ALA A CA 1
ATOM 1392 C C . ALA A 1 181 ? -18.266 12.060 16.322 1.00 97.94 181 ALA A C 1
ATOM 1394 O O . ALA A 1 181 ? -19.027 11.096 16.270 1.00 97.94 181 ALA A O 1
ATOM 1395 N N . ALA A 1 182 ? -17.321 12.153 17.262 1.00 98.19 182 ALA A N 1
ATOM 1396 C CA . ALA A 1 182 ? -17.109 11.123 18.277 1.00 98.19 182 ALA A CA 1
ATOM 1397 C C . ALA A 1 182 ? -18.352 10.889 19.156 1.00 98.19 182 ALA A C 1
ATOM 1399 O O . ALA A 1 182 ? -18.705 9.743 19.442 1.00 98.19 182 ALA A O 1
ATOM 1400 N N . ARG A 1 183 ? -19.049 11.961 19.558 1.00 98.19 183 ARG A N 1
ATOM 1401 C CA . ARG A 1 183 ? -20.306 11.869 20.324 1.00 98.19 183 ARG A CA 1
ATOM 1402 C C . ARG A 1 183 ? -21.435 11.242 19.507 1.00 98.19 183 ARG A C 1
ATOM 1404 O O . ARG A 1 183 ? -22.139 10.381 20.027 1.00 98.19 183 ARG A O 1
ATOM 1411 N N . ALA A 1 184 ? -21.568 11.616 18.236 1.00 98.31 184 ALA A N 1
ATOM 1412 C CA . ALA A 1 184 ? -22.556 11.018 17.340 1.00 98.31 184 ALA A CA 1
ATOM 1413 C C . ALA A 1 184 ? -22.307 9.510 17.149 1.00 98.31 184 ALA A C 1
ATOM 1415 O O . ALA A 1 184 ? -23.237 8.710 17.239 1.00 98.31 184 ALA A O 1
ATOM 1416 N N . ILE A 1 185 ? -21.045 9.099 16.967 1.00 98.06 185 ILE A N 1
ATOM 1417 C CA . ILE A 1 185 ? -20.663 7.679 16.897 1.00 98.06 185 ILE A CA 1
ATOM 1418 C C . ILE A 1 185 ? -21.028 6.961 18.203 1.00 98.06 185 ILE A C 1
ATOM 1420 O O . ILE A 1 185 ? -21.642 5.897 18.160 1.00 98.06 185 ILE A O 1
ATOM 1424 N N . GLN A 1 186 ? -20.695 7.539 19.363 1.00 98.25 186 GLN A N 1
ATOM 1425 C CA . GLN A 1 186 ? -21.030 6.970 20.673 1.00 98.25 186 GLN A CA 1
ATOM 1426 C C . GLN A 1 186 ? -22.542 6.731 20.823 1.00 98.25 186 GLN A C 1
ATOM 1428 O O . GLN A 1 186 ? -22.959 5.648 21.238 1.00 98.25 186 GLN A O 1
ATOM 1433 N N . GLU A 1 187 ? -23.366 7.719 20.474 1.00 98.12 187 GLU A N 1
ATOM 1434 C CA . GLU A 1 187 ? -24.827 7.610 20.515 1.00 98.12 187 GLU A CA 1
ATOM 1435 C C . GLU A 1 187 ? -25.340 6.505 19.584 1.00 98.12 187 GLU A C 1
ATOM 1437 O O . GLU A 1 187 ? -26.172 5.684 19.983 1.00 98.12 187 GLU A O 1
ATOM 1442 N N . TYR A 1 188 ? -24.795 6.425 18.369 1.00 97.44 188 TYR A N 1
ATOM 1443 C CA . TYR A 1 188 ? -25.200 5.433 17.379 1.00 97.44 188 TYR A CA 1
ATOM 1444 C C . TYR A 1 188 ? -24.847 4.002 17.807 1.00 97.44 188 TYR A C 1
ATOM 1446 O O . TYR A 1 188 ? -25.664 3.090 17.659 1.00 97.44 188 TYR A O 1
ATOM 1454 N N . VAL A 1 189 ? -23.666 3.808 18.406 1.00 97.94 189 VAL A N 1
ATOM 1455 C CA . VAL A 1 189 ? -23.247 2.529 18.998 1.00 97.94 189 VAL A CA 1
ATOM 1456 C C . VAL A 1 189 ? -24.187 2.119 2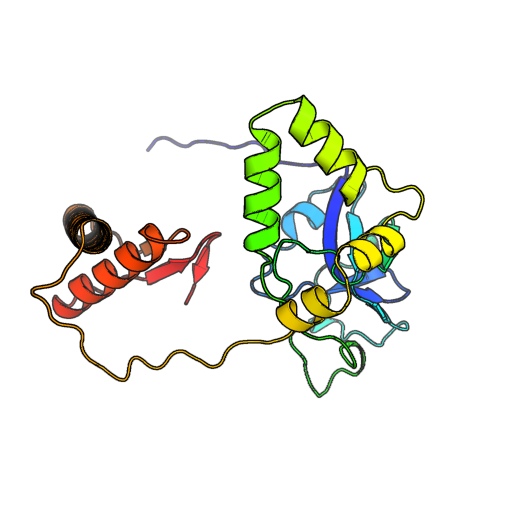0.127 1.00 97.94 189 VAL A C 1
ATOM 1458 O O . VAL A 1 189 ? -24.643 0.978 20.147 1.00 97.94 189 VAL A O 1
ATOM 1461 N N . LYS A 1 190 ? -24.508 3.036 21.048 1.00 97.31 190 LYS A N 1
ATOM 1462 C CA . LYS A 1 190 ? -25.395 2.757 22.191 1.00 97.31 190 LYS A CA 1
ATOM 1463 C C . LYS A 1 190 ? -26.807 2.397 21.744 1.00 97.31 190 LYS A C 1
ATOM 1465 O O . LYS A 1 190 ? -27.383 1.446 22.261 1.00 97.31 190 LYS A O 1
ATOM 1470 N N . THR A 1 191 ? -27.333 3.133 20.770 1.00 97.88 191 THR A N 1
ATOM 1471 C CA . THR A 1 191 ? -28.699 2.955 20.260 1.00 97.88 191 THR A CA 1
ATOM 1472 C C . THR A 1 191 ? -28.877 1.607 19.566 1.00 97.88 191 THR A C 1
ATOM 1474 O O . THR A 1 191 ? -29.889 0.943 19.761 1.00 97.88 191 THR A O 1
ATOM 1477 N N . ASN A 1 192 ? -27.886 1.184 18.779 1.00 97.31 192 ASN A N 1
ATOM 1478 C CA . ASN A 1 192 ? -27.995 -0.011 17.939 1.00 97.31 192 ASN A CA 1
ATOM 1479 C C . ASN A 1 192 ? -27.253 -1.235 18.503 1.00 97.31 192 ASN A C 1
ATOM 1481 O O . ASN A 1 192 ? -27.310 -2.315 17.920 1.00 97.31 192 ASN A O 1
ATOM 1485 N N . GLY A 1 193 ? -26.533 -1.084 19.618 1.00 95.62 193 GLY A N 1
ATOM 1486 C CA . GLY A 1 193 ? -25.773 -2.167 20.242 1.00 95.62 193 GLY A CA 1
ATOM 1487 C C . GLY A 1 193 ? -24.562 -2.638 19.428 1.00 95.62 193 GLY A C 1
ATOM 1488 O O . GLY A 1 193 ? -24.154 -3.794 19.566 1.00 95.62 193 GLY A O 1
ATOM 1489 N N . TYR A 1 194 ? -23.982 -1.777 18.584 1.00 96.12 194 TYR A N 1
ATOM 1490 C CA . TYR A 1 194 ? -22.822 -2.145 17.768 1.00 96.12 194 TYR A CA 1
ATOM 1491 C C . TYR A 1 194 ? -21.606 -2.510 18.626 1.00 96.12 194 TYR A C 1
ATOM 1493 O O . TYR A 1 194 ? -21.380 -1.961 19.703 1.00 96.12 194 TYR A O 1
ATOM 1501 N N . LYS A 1 195 ? -20.797 -3.448 18.126 1.00 94.69 195 LYS A N 1
ATOM 1502 C CA . LYS A 1 195 ? -19.570 -3.925 18.789 1.00 94.69 195 LYS A CA 1
ATOM 1503 C C . LYS A 1 195 ? -18.295 -3.539 18.052 1.00 94.69 195 LYS A C 1
ATOM 1505 O O . LYS A 1 195 ? -17.200 -3.804 18.543 1.00 94.69 195 LYS A O 1
ATOM 1510 N N . THR A 1 196 ? -18.430 -2.894 16.898 1.00 94.38 196 THR A N 1
ATOM 1511 C CA . THR A 1 196 ? -17.315 -2.572 16.013 1.00 94.38 196 THR A CA 1
ATOM 1512 C C . THR A 1 196 ? -17.497 -1.182 15.424 1.00 94.38 196 THR A C 1
ATOM 1514 O O . THR A 1 196 ? -18.614 -0.803 15.075 1.00 94.38 196 THR A O 1
ATOM 1517 N N . ILE A 1 197 ? -16.400 -0.435 15.310 1.00 95.00 197 ILE A N 1
ATOM 1518 C CA . ILE A 1 197 ? -16.338 0.872 14.653 1.00 95.00 197 ILE A CA 1
ATOM 1519 C C . ILE A 1 197 ? -15.263 0.792 13.569 1.00 95.00 197 ILE A C 1
ATOM 1521 O O . ILE A 1 197 ? -14.118 0.464 13.873 1.00 95.00 197 ILE A O 1
ATOM 1525 N N . LEU A 1 198 ? -15.622 1.102 12.323 1.00 93.06 198 LEU A N 1
ATOM 1526 C CA . LEU A 1 198 ? -14.662 1.234 11.228 1.00 93.06 198 LEU A CA 1
ATOM 1527 C C . LEU A 1 198 ? -14.113 2.667 11.197 1.00 93.06 198 LEU A C 1
ATOM 1529 O O . LEU A 1 198 ? -14.864 3.621 11.003 1.00 93.06 198 LEU A O 1
ATOM 1533 N N . ALA A 1 199 ? -12.810 2.814 11.403 1.00 92.88 199 ALA A N 1
ATOM 1534 C CA . ALA A 1 199 ? -12.082 4.073 11.399 1.00 92.88 199 ALA A CA 1
ATOM 1535 C C . ALA A 1 199 ? -11.3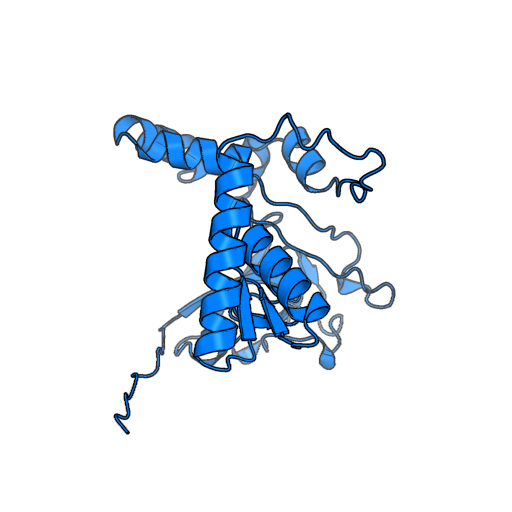69 4.265 10.052 1.00 92.88 199 ALA A C 1
ATOM 1537 O O . ALA A 1 199 ? -10.410 3.550 9.765 1.00 92.88 199 ALA A O 1
ATOM 1538 N N . GLY A 1 200 ? -11.826 5.226 9.246 1.00 87.81 200 GLY A N 1
ATOM 1539 C CA . GLY A 1 200 ? -11.116 5.661 8.033 1.00 87.81 200 GLY A CA 1
ATOM 1540 C C . GLY A 1 200 ? -9.991 6.661 8.328 1.00 87.81 200 GLY A C 1
ATOM 1541 O O . GLY A 1 200 ? -9.764 7.004 9.487 1.00 87.81 200 GLY A O 1
ATOM 1542 N N . ILE A 1 201 ? -9.336 7.177 7.284 1.00 86.19 201 ILE A N 1
ATOM 1543 C CA . ILE A 1 201 ? -8.193 8.106 7.391 1.00 86.19 201 ILE A CA 1
ATOM 1544 C C . ILE A 1 201 ? -8.604 9.477 7.973 1.00 86.19 201 ILE A C 1
ATOM 1546 O O . ILE A 1 201 ? -9.705 9.987 7.750 1.00 86.19 201 ILE A O 1
ATOM 1550 N N . GLY A 1 202 ? -7.684 10.122 8.699 1.00 88.50 202 GLY A N 1
ATOM 1551 C CA . GLY A 1 202 ? -7.777 11.539 9.071 1.00 88.50 202 GLY A CA 1
ATOM 1552 C C . GLY A 1 202 ? -8.725 11.820 10.241 1.00 88.50 202 GLY A C 1
ATOM 1553 O O . GLY A 1 202 ? -8.676 11.148 11.270 1.00 88.50 202 GLY A O 1
ATOM 1554 N N . ALA A 1 203 ? -9.585 12.836 10.110 1.00 91.94 203 ALA A N 1
ATOM 1555 C CA . ALA A 1 203 ? -10.499 13.254 11.181 1.00 91.94 203 ALA A CA 1
ATOM 1556 C C . ALA A 1 203 ? -11.483 12.142 11.591 1.00 91.94 203 ALA A C 1
ATOM 1558 O O . ALA A 1 203 ? -11.820 12.023 12.772 1.00 91.94 203 ALA A O 1
ATOM 1559 N N . ALA A 1 204 ? -11.897 11.293 10.644 1.00 92.31 204 ALA A N 1
ATOM 1560 C CA . ALA A 1 204 ? -12.717 10.116 10.925 1.00 92.31 204 ALA A CA 1
ATOM 1561 C C . ALA A 1 204 ? -11.987 9.127 11.848 1.00 92.31 204 ALA A C 1
ATOM 1563 O O . ALA A 1 204 ? -12.595 8.607 12.784 1.00 92.31 204 ALA A O 1
ATOM 1564 N N . HIS A 1 205 ? -10.676 8.943 11.643 1.00 93.88 205 HIS A N 1
ATOM 1565 C CA . HIS A 1 205 ? -9.830 8.098 12.484 1.00 93.88 205 HIS A CA 1
ATOM 1566 C C . HIS A 1 205 ? -9.877 8.562 13.936 1.00 93.88 205 HIS A C 1
ATOM 1568 O O . HIS A 1 205 ? -10.228 7.803 14.838 1.00 93.88 205 HIS A O 1
ATOM 1574 N N . ILE A 1 206 ? -9.561 9.841 14.156 1.00 94.25 206 ILE A N 1
ATOM 1575 C CA . ILE A 1 206 ? -9.492 10.424 15.497 1.00 94.25 206 ILE A CA 1
ATOM 1576 C C . ILE A 1 206 ? -10.872 10.358 16.157 1.00 94.25 206 ILE A C 1
ATOM 1578 O O . ILE A 1 206 ? -10.981 9.905 17.293 1.00 94.25 206 ILE A O 1
ATOM 1582 N N . SER A 1 207 ? -11.934 10.698 15.420 1.00 96.88 207 SER A N 1
ATOM 1583 C CA . SER A 1 207 ? -13.314 10.650 15.918 1.00 96.88 207 SER A CA 1
ATOM 1584 C C . SER A 1 207 ? -13.717 9.247 16.387 1.00 96.88 207 SER A C 1
ATOM 1586 O O . SER A 1 207 ? -14.280 9.101 17.472 1.00 96.88 207 SER A O 1
ATOM 1588 N N . ALA A 1 208 ? -13.396 8.205 15.612 1.00 96.62 208 ALA A N 1
ATOM 1589 C CA . ALA A 1 208 ? -13.701 6.815 15.952 1.00 96.62 208 ALA A CA 1
ATOM 1590 C C . ALA A 1 208 ? -12.964 6.345 17.219 1.00 96.62 208 ALA A C 1
ATOM 1592 O O . ALA A 1 208 ? -13.576 5.752 18.111 1.00 96.62 208 ALA A O 1
ATOM 1593 N N . TRP A 1 209 ? -11.670 6.653 17.341 1.00 95.00 209 TRP A N 1
ATOM 1594 C CA . TRP A 1 209 ? -10.891 6.318 18.538 1.00 95.00 209 TRP A CA 1
ATOM 1595 C C . TRP A 1 209 ? -11.349 7.103 19.768 1.00 95.00 209 TRP A C 1
ATOM 1597 O O . TRP A 1 209 ? -11.464 6.532 20.855 1.00 95.00 209 TRP A O 1
ATOM 1607 N N . THR A 1 210 ? -11.670 8.389 19.616 1.00 96.12 210 THR A N 1
ATOM 1608 C CA . THR A 1 210 ? -12.247 9.193 20.698 1.00 96.12 210 THR A CA 1
ATOM 1609 C C . THR A 1 210 ? -13.594 8.627 21.150 1.00 96.12 210 THR A C 1
ATOM 1611 O O . THR A 1 210 ? -13.810 8.481 22.353 1.00 96.12 210 THR A O 1
ATOM 1614 N N . ALA A 1 211 ? -14.467 8.228 20.219 1.00 97.56 211 ALA A N 1
ATOM 1615 C CA . ALA A 1 211 ? -15.740 7.584 20.541 1.00 97.56 211 ALA A CA 1
ATOM 1616 C C . ALA A 1 211 ? -15.538 6.276 21.318 1.00 97.56 211 ALA A C 1
ATOM 1618 O O . ALA A 1 211 ? -16.190 6.061 22.338 1.00 97.56 211 ALA A O 1
ATOM 1619 N N . ALA A 1 212 ? -14.589 5.434 20.893 1.00 96.81 212 ALA A N 1
ATOM 1620 C CA . ALA A 1 212 ? -14.248 4.200 21.598 1.00 96.81 212 ALA A CA 1
ATOM 1621 C C . ALA A 1 212 ? -13.776 4.464 23.039 1.00 96.81 212 ALA A C 1
ATOM 1623 O O . ALA A 1 212 ? -14.180 3.752 23.954 1.00 96.81 212 ALA A O 1
ATOM 1624 N N . ARG A 1 213 ? -12.983 5.521 23.273 1.00 96.25 213 ARG A N 1
ATOM 1625 C CA . ARG A 1 213 ? -12.581 5.941 24.630 1.00 96.25 213 ARG A CA 1
ATOM 1626 C C . ARG A 1 213 ? -13.752 6.473 25.462 1.00 96.25 213 ARG A C 1
ATOM 1628 O O . ARG A 1 213 ? -13.772 6.266 26.672 1.00 96.25 213 ARG A O 1
ATOM 1635 N N . PHE A 1 214 ? -14.712 7.177 24.859 1.00 97.56 214 PHE A N 1
ATOM 1636 C CA . PHE A 1 214 ? -15.925 7.611 25.566 1.00 97.56 214 PHE A CA 1
ATOM 1637 C C . PHE A 1 214 ? -16.792 6.417 25.977 1.00 97.56 214 PHE A C 1
ATOM 1639 O O . PHE A 1 214 ? -17.217 6.347 27.127 1.00 97.56 214 PHE A O 1
ATOM 1646 N N . LEU A 1 215 ? -16.986 5.454 25.074 1.00 97.81 215 LEU A N 1
ATOM 1647 C CA . LEU A 1 215 ? -17.712 4.208 25.337 1.00 97.81 215 LEU A CA 1
ATOM 1648 C C . LEU A 1 215 ? -17.041 3.372 26.437 1.00 97.81 215 LEU A C 1
ATOM 1650 O O . LEU A 1 215 ? -17.722 2.910 27.350 1.00 97.81 215 LEU A O 1
ATOM 1654 N N . GLU A 1 216 ? -15.712 3.250 26.407 1.00 97.00 216 GLU A N 1
ATOM 1655 C CA . GLU A 1 216 ? -14.930 2.537 27.426 1.00 97.00 216 GLU A CA 1
ATOM 1656 C C . GLU A 1 216 ? -15.141 3.128 28.829 1.00 97.00 216 GLU A C 1
ATOM 1658 O O . GLU A 1 216 ? -15.343 2.385 29.789 1.00 97.00 216 GLU A O 1
ATOM 1663 N N . LYS A 1 217 ? -15.186 4.463 28.956 1.00 96.94 217 LYS A N 1
ATOM 1664 C CA . LYS A 1 217 ? -15.482 5.145 30.232 1.00 96.94 217 LYS A CA 1
ATOM 1665 C C . LYS A 1 217 ? -16.887 4.858 30.768 1.00 96.94 217 LYS A C 1
ATOM 1667 O O . LYS A 1 217 ? -17.114 5.006 31.965 1.00 96.94 217 LYS A O 1
ATOM 1672 N N . GLU A 1 218 ? -17.813 4.455 29.904 1.00 96.81 218 GLU A N 1
ATOM 1673 C CA . GLU A 1 218 ? -19.169 4.028 30.264 1.00 96.81 218 GLU A CA 1
ATOM 1674 C C . GLU A 1 218 ? -19.289 2.499 30.417 1.00 96.81 218 GLU A C 1
ATOM 1676 O O . GLU A 1 218 ? -20.388 1.983 30.606 1.00 96.81 218 GLU A O 1
ATOM 1681 N N . GLY A 1 219 ? -18.176 1.758 30.342 1.00 96.88 219 GLY A N 1
ATOM 1682 C CA . GLY A 1 219 ? -18.157 0.297 30.457 1.00 96.88 219 GLY A CA 1
ATOM 1683 C C . GLY A 1 219 ? -18.615 -0.446 29.197 1.00 96.88 219 GLY A C 1
ATOM 1684 O O . GLY A 1 219 ? -18.929 -1.633 29.268 1.00 96.88 219 GLY A O 1
ATOM 1685 N N . ILE A 1 220 ? -18.670 0.227 28.043 1.00 97.19 220 ILE A N 1
ATOM 1686 C CA . ILE A 1 220 ? -19.064 -0.368 26.762 1.00 97.19 220 ILE A CA 1
ATOM 1687 C C . ILE A 1 220 ? -17.809 -0.664 25.939 1.00 97.19 220 ILE A C 1
ATOM 1689 O O . ILE A 1 220 ? -17.153 0.244 25.431 1.00 97.19 220 ILE A O 1
ATOM 1693 N N . GLU A 1 221 ? -17.492 -1.947 25.766 1.00 94.12 221 GLU A N 1
ATOM 1694 C CA . GLU A 1 221 ? -16.379 -2.369 24.913 1.00 94.12 221 GLU A CA 1
ATOM 1695 C C . GLU A 1 221 ? -16.796 -2.425 23.434 1.00 94.12 221 GLU A C 1
ATOM 1697 O O . GLU A 1 221 ? -17.803 -3.043 23.069 1.00 94.12 221 GLU A O 1
ATOM 1702 N N . VAL A 1 222 ? -15.978 -1.808 22.579 1.00 95.25 222 VAL A N 1
ATOM 1703 C CA . VAL A 1 222 ? -16.066 -1.875 21.116 1.00 95.25 222 VAL A CA 1
ATOM 1704 C C . VAL A 1 222 ? -14.690 -2.153 20.519 1.00 95.25 222 VAL A C 1
ATOM 1706 O O . VAL A 1 222 ? -13.670 -1.726 21.060 1.00 95.25 222 VAL A O 1
ATOM 1709 N N . LYS A 1 223 ? -14.650 -2.845 19.379 1.00 94.62 223 LYS A N 1
ATOM 1710 C CA . LYS A 1 223 ? -13.429 -3.017 18.583 1.00 94.62 223 LYS A CA 1
ATOM 1711 C C . LYS A 1 223 ? -13.337 -1.922 17.527 1.00 94.62 223 LYS A C 1
ATOM 1713 O O . LYS A 1 223 ? -14.251 -1.767 16.719 1.00 94.62 223 LYS A O 1
ATOM 1718 N N . VAL A 1 224 ? -12.238 -1.174 17.524 1.00 92.75 224 VAL A N 1
ATOM 1719 C CA . VAL A 1 224 ? -11.938 -0.236 16.438 1.00 92.75 224 VAL A CA 1
ATOM 1720 C C . VAL A 1 224 ? -11.156 -0.984 15.370 1.00 92.75 224 VAL A C 1
ATOM 1722 O O . VAL A 1 224 ? -10.144 -1.619 15.653 1.00 92.75 224 VAL A O 1
ATOM 1725 N N . VAL A 1 225 ? -11.653 -0.918 14.146 1.00 91.75 225 VAL A N 1
ATOM 1726 C CA . VAL A 1 225 ? -11.060 -1.542 12.971 1.00 91.75 225 VAL A CA 1
ATOM 1727 C C . VAL A 1 225 ? -10.618 -0.422 12.044 1.00 91.75 225 VAL A C 1
ATOM 1729 O O . VAL A 1 225 ? -11.392 0.493 11.798 1.00 91.75 225 VAL A O 1
ATOM 1732 N N . THR A 1 226 ? -9.384 -0.445 11.555 1.00 85.75 226 THR A N 1
ATOM 1733 C CA . THR A 1 226 ? -8.828 0.656 10.757 1.00 85.75 226 THR A CA 1
ATOM 1734 C C . THR A 1 226 ? -8.851 0.342 9.267 1.00 85.75 226 THR A C 1
ATOM 1736 O O . THR A 1 226 ? -8.488 -0.765 8.864 1.00 85.75 226 THR A O 1
ATOM 1739 N N . GLU A 1 227 ? -9.210 1.338 8.463 1.00 83.00 227 GLU A N 1
ATOM 1740 C CA . GLU A 1 227 ? -9.161 1.337 6.999 1.00 83.00 227 GLU A CA 1
ATOM 1741 C C . GLU A 1 227 ? -9.867 0.136 6.359 1.00 83.00 227 GLU A C 1
ATOM 1743 O O . GLU A 1 227 ? -11.090 0.046 6.374 1.00 83.00 227 GLU A O 1
ATOM 1748 N N . LEU A 1 228 ? -9.102 -0.808 5.812 1.00 78.75 228 LEU A N 1
ATOM 1749 C CA . LEU A 1 228 ? -9.590 -1.952 5.042 1.00 78.75 228 LEU A CA 1
ATOM 1750 C C . LEU A 1 228 ? -10.005 -3.144 5.912 1.00 78.75 228 LEU A C 1
ATOM 1752 O O . LEU A 1 228 ? -10.123 -4.261 5.418 1.00 78.75 228 LEU A O 1
ATOM 1756 N N . GLY A 1 229 ? -10.215 -2.935 7.211 1.00 74.88 229 GLY A N 1
ATOM 1757 C CA . GLY A 1 229 ? -10.606 -4.019 8.109 1.00 74.88 229 GLY A CA 1
ATOM 1758 C C . GLY A 1 229 ? -9.512 -4.473 9.077 1.00 74.88 229 GLY A C 1
ATOM 1759 O O . GLY A 1 229 ? -9.617 -5.563 9.638 1.00 74.88 229 GLY A O 1
ATOM 1760 N N . PHE A 1 230 ? -8.459 -3.681 9.297 1.00 80.12 230 PHE A N 1
ATOM 1761 C CA . PHE A 1 230 ? -7.364 -4.093 10.176 1.00 80.12 230 PHE A CA 1
ATOM 1762 C C . PHE A 1 230 ? -7.743 -3.948 11.647 1.00 80.12 230 PHE A C 1
ATOM 1764 O O . PHE A 1 230 ? -8.033 -2.851 12.124 1.00 80.12 230 PHE A O 1
ATOM 1771 N N . PHE A 1 231 ? -7.711 -5.058 12.378 1.00 74.56 231 PHE A N 1
ATOM 1772 C CA . PHE A 1 231 ? -7.898 -5.058 13.823 1.00 74.56 231 PHE A CA 1
ATOM 1773 C C . PHE A 1 231 ? -6.643 -4.530 14.524 1.00 74.56 231 PHE A C 1
ATOM 1775 O O . PHE A 1 231 ? -5.518 -4.862 14.141 1.00 74.56 231 PHE A O 1
ATOM 1782 N N . ARG A 1 232 ? -6.854 -3.723 15.564 1.00 60.12 232 ARG A N 1
ATOM 1783 C CA . ARG A 1 232 ? -5.839 -3.322 16.539 1.00 60.12 232 ARG A CA 1
ATOM 1784 C C . ARG A 1 232 ? -6.278 -3.677 17.949 1.00 60.12 232 ARG A C 1
ATOM 1786 O O . ARG A 1 232 ? -7.503 -3.677 18.206 1.00 60.12 232 ARG A O 1
#

Foldseek 3Di:
DDDDDDDDDQAQEDEEEAAEAEPLGFGAHDPVCFVACVNQVSHNNGYEYEYCYYDYPPLDPPVRRRHGSVRYPYYYYQRVPVPLAKGDDPPPVPRCRCPPPATFHHPVVVVVQQVVQVVDPVSNVVVCVQAPVDPVPRVSNDVSCPPVNVVVRRDDDDDPDPPDDDDPVPDDPLNVVLCVLLVVVLVVCVVVVAQEDEAEDDSSNSSRVSNQVVCVVVVHHHWYAYDRGHTD

InterPro domains:
  IPR004165 Coenzyme A transferase family I [PF01144] (5-74)
  IPR009014 Transketolase C-terminal/Pyruvate-ferredoxin oxidoreductase domain II [SSF52922] (184-225)
  IPR037171 NagB/RpiA transferase-like [SSF100950] (4-167)

Sequence (232 aa):
MDLAYILPLNPDFTLLHAVIGDEEGNLVLCPPSGEGYWGALAAKEGVIATVEKIVPKGSIPAEIVTIPGNRVKAFSVAEFGAHPQSLRIYNLPGIPAFKGLSTYLDDYEFQIEANEAANAPSRAEKWYANFVNLKGGHAEYLERLGSARLKKLKSIPEENKTVKLENPKTVNDSEQMIILAARAIQEYVKTNGYKTILAGIGAAHISAWTAARFLEKEGIEVKVVTELGFFR

Organism: NCBI:txid1193007

Radius of gyration: 21.9 Å; chains: 1; bounding box: 54×48×52 Å

pLDDT: mean 92.71, std 7.44, range [60.12, 98.5]